Protein AF-I9NMA1-F1 (afdb_monomer)

Solvent-accessible surface area (backbone atoms only — not comparable to full-atom values): 9381 Å² total; per-residue (Å²): 135,60,66,66,60,52,48,53,49,52,51,52,51,49,49,56,48,63,65,32,64,67,49,50,49,51,50,48,52,52,59,67,34,56,84,43,98,68,17,63,64,54,52,52,44,54,49,42,55,50,49,29,55,52,29,42,52,34,18,46,14,22,49,48,27,50,77,69,74,44,78,49,48,69,69,48,13,63,70,31,43,74,52,29,43,74,70,56,71,53,46,66,65,64,50,48,52,56,50,51,50,51,53,53,52,50,52,53,53,51,51,52,20,48,56,50,23,53,54,32,43,76,72,75,41,83,68,51,48,44,62,52,48,52,53,50,54,47,51,54,38,54,46,50,27,27,51,23,33,35,64,35,70,37,70,69,28,49,62,51,41,54,50,51,54,52,51,52,52,53,52,55,52,58,64,73,76,110

Nearest PDB structures (foldseek):
  1g73-assembly2_B  TM=3.041E-01  e=1.426E+00  Homo sapiens
  4tx5-assembly1_B  TM=2.413E-01  e=1.161E+00  Homo sapiens

InterPro domains:
  IPR006480 Bacteriophage holin family [PF05105] (78-164)

Foldseek 3Di:
DDPVVVVVVVVVVVVVCVPPVVNVVLVCVLVVPVPDPRSVLSVLLVVLLVLLLVLLQLLLLLVVCVVVVHDLDSVSSVVCSVVSVVVVSDDPVVSVVVSVVLVVVLVVQLVVLVVVQVVCVVVVHHRDSNVVSSVVSSLVSLLSSLVSNVSSVNPVSVVVNVVSVVVVVVVVVVVVVD

Mean predicted aligned error: 10.88 Å

Organism: NCBI:txid1192197

Secondary structure (DSSP, 8-state):
--HHHHHHHHHHHHHHHHT-HHHHHHHHHHHHHHTSTTHHHHHHHHHHHHHHHHHHHHHHHHHHHHHTT----HHHHHHHHHHHHHTTSS-HHHHHHHHHHHHHHHHHHHHHHHHHHHHHHHTTPPP-HHHHHHHHHHHHHHHHHHHHHHHTT-HHHHHHHHHHHHHHHHHHHHHH--

Sequence (178 aa):
MDFENLLKAVIKAGQSLADAWLFKMVVALVISTVTSVHGSALIAFATLVFIDLLTRWIALCYTHLKDCGMENDLLSCILDIPKAFKAGYINSNAMKHRFVGKIIVYIVLTFMAVKTDELLQLSGETALILKVTWVYLAATEAISVLENLRDAGVEQANGLLDFLRSRLAVLVERFKQK

Radius of gyration: 19.55 Å; Cα contacts (8 Å, |Δi|>4): 126; chains: 1; bounding box: 42×42×54 Å

Structure (mmCIF, N/CA/C/O backbone):
data_AF-I9NMA1-F1
#
_entry.id   AF-I9NMA1-F1
#
loop_
_atom_site.group_PDB
_atom_site.id
_atom_site.type_symbol
_atom_site.label_atom_id
_atom_site.label_alt_id
_atom_site.label_comp_id
_atom_site.label_asym_id
_atom_site.label_entity_id
_atom_site.label_seq_id
_atom_site.pdbx_PDB_ins_code
_atom_site.Cartn_x
_atom_site.Cartn_y
_atom_site.Cartn_z
_atom_site.occupancy
_atom_site.B_iso_or_equiv
_atom_site.auth_seq_id
_atom_site.auth_comp_id
_atom_site.auth_asym_id
_atom_site.auth_atom_id
_atom_site.pdbx_PDB_model_num
ATOM 1 N N . MET A 1 1 ? 19.189 13.342 -24.229 1.00 48.41 1 MET A N 1
ATOM 2 C CA . MET A 1 1 ? 17.923 13.650 -23.527 1.00 48.41 1 MET A CA 1
ATOM 3 C C . MET A 1 1 ? 18.283 13.986 -22.096 1.00 48.41 1 MET A C 1
ATOM 5 O O . MET A 1 1 ? 18.600 13.082 -21.333 1.00 48.41 1 MET A O 1
ATOM 9 N N . ASP A 1 2 ? 18.355 15.278 -21.794 1.00 57.81 2 ASP A N 1
ATOM 10 C CA . ASP A 1 2 ? 19.134 15.777 -20.661 1.00 57.81 2 ASP A CA 1
ATOM 11 C C . ASP A 1 2 ? 18.543 15.390 -19.311 1.00 57.81 2 ASP A C 1
ATOM 13 O O . ASP A 1 2 ? 17.359 15.600 -19.036 1.00 57.81 2 ASP A O 1
ATOM 17 N N . PHE A 1 3 ? 19.406 14.837 -18.463 1.00 66.38 3 PHE A N 1
ATOM 18 C CA . PHE A 1 3 ? 19.111 14.458 -17.086 1.00 66.38 3 PHE A CA 1
ATOM 19 C C . PHE A 1 3 ? 18.519 15.629 -16.289 1.00 66.38 3 PHE A C 1
ATOM 21 O O . PHE A 1 3 ? 17.607 15.432 -15.495 1.00 66.38 3 PHE A O 1
ATOM 28 N N . GLU A 1 4 ? 18.936 16.861 -16.592 1.00 62.62 4 GLU A N 1
ATOM 29 C CA . GLU A 1 4 ? 18.362 18.079 -16.015 1.00 62.62 4 GLU A CA 1
ATOM 30 C C . GLU A 1 4 ? 16.881 18.282 -16.342 1.00 62.62 4 GLU A C 1
ATOM 32 O O . GLU A 1 4 ? 16.110 18.728 -15.493 1.00 62.62 4 GLU A O 1
ATOM 37 N N . ASN A 1 5 ? 16.460 17.943 -17.561 1.00 64.25 5 ASN A N 1
ATOM 38 C CA . ASN A 1 5 ? 15.064 18.060 -17.971 1.00 64.25 5 ASN A CA 1
ATOM 39 C C . ASN A 1 5 ? 14.211 16.953 -17.336 1.00 64.25 5 ASN A C 1
ATOM 41 O O . ASN A 1 5 ? 13.055 17.195 -16.991 1.00 64.25 5 ASN A O 1
ATOM 45 N N . LEU A 1 6 ? 14.790 15.766 -17.113 1.00 67.62 6 L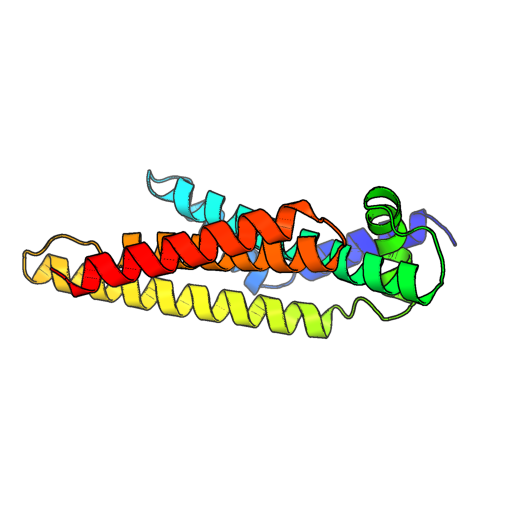EU A N 1
ATOM 46 C CA . LEU A 1 6 ? 14.167 14.704 -16.317 1.00 67.62 6 LEU A CA 1
ATOM 47 C C . LEU A 1 6 ? 14.036 15.107 -14.844 1.00 67.62 6 LEU A C 1
ATOM 49 O O . LEU A 1 6 ? 12.949 14.988 -14.291 1.00 67.62 6 LEU A O 1
ATOM 53 N N . LEU A 1 7 ? 15.089 15.648 -14.230 1.00 61.22 7 LEU A N 1
ATOM 54 C CA . LEU A 1 7 ? 15.069 16.131 -12.848 1.00 61.22 7 LEU A CA 1
ATOM 55 C C . LEU A 1 7 ? 14.056 17.257 -12.660 1.00 61.22 7 LEU A C 1
ATOM 57 O O . LEU A 1 7 ? 13.241 17.198 -11.747 1.00 61.22 7 LEU A O 1
ATOM 61 N N . LYS A 1 8 ? 14.034 18.246 -13.558 1.00 64.25 8 LYS A N 1
ATOM 62 C CA . LYS A 1 8 ? 13.041 19.330 -13.526 1.00 64.25 8 LYS A CA 1
ATOM 63 C C . LYS A 1 8 ? 11.619 18.803 -13.700 1.00 64.25 8 LYS A C 1
ATOM 65 O O . LYS A 1 8 ? 10.726 19.274 -13.005 1.00 64.25 8 LYS A O 1
ATOM 70 N N . ALA A 1 9 ? 11.394 17.818 -14.568 1.00 65.25 9 ALA A N 1
ATOM 71 C CA . ALA A 1 9 ? 10.081 17.195 -14.729 1.00 65.25 9 ALA A CA 1
ATOM 72 C C . ALA A 1 9 ? 9.661 16.392 -13.487 1.00 65.25 9 ALA A C 1
ATOM 74 O O . ALA A 1 9 ? 8.512 16.496 -13.070 1.00 65.25 9 ALA A O 1
ATOM 75 N N . VAL A 1 10 ? 10.584 15.657 -12.859 1.00 64.31 10 VAL A N 1
ATOM 76 C CA . VAL A 1 10 ? 10.352 14.919 -11.606 1.00 64.31 10 VAL A CA 1
ATOM 77 C C . VAL A 1 10 ? 10.069 15.878 -10.450 1.00 64.31 10 VAL A C 1
ATOM 79 O O . VAL A 1 10 ? 9.115 15.669 -9.708 1.00 64.31 10 VAL A O 1
ATOM 82 N N . ILE A 1 11 ? 10.827 16.969 -10.331 1.00 61.19 11 ILE A N 1
ATOM 83 C CA . ILE A 1 11 ? 10.623 18.008 -9.312 1.00 61.19 11 ILE A CA 1
ATOM 84 C C . ILE A 1 11 ? 9.282 18.710 -9.528 1.00 61.19 11 ILE A C 1
ATOM 86 O O . ILE A 1 11 ? 8.529 18.896 -8.579 1.00 61.19 11 ILE A O 1
ATOM 90 N N . LYS A 1 12 ? 8.935 19.047 -10.772 1.00 58.84 12 LYS A N 1
ATOM 91 C CA . LYS A 1 12 ? 7.673 19.715 -11.111 1.00 58.84 12 LYS A CA 1
ATOM 92 C C . LYS A 1 12 ? 6.463 18.788 -10.951 1.00 58.8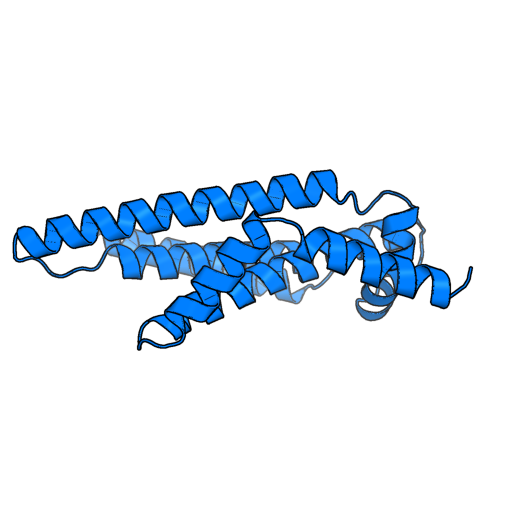4 12 LYS A C 1
ATOM 94 O O . LYS A 1 12 ? 5.413 19.231 -10.498 1.00 58.84 12 LYS A O 1
ATOM 99 N N . ALA A 1 13 ? 6.611 17.498 -11.255 1.00 59.38 13 ALA A N 1
ATOM 100 C CA . ALA A 1 13 ? 5.612 16.474 -10.954 1.00 59.38 13 ALA A CA 1
ATOM 101 C C . ALA A 1 13 ? 5.469 16.266 -9.438 1.00 59.38 13 ALA A C 1
ATOM 103 O O . ALA A 1 13 ? 4.350 16.179 -8.945 1.00 59.38 13 ALA A O 1
ATOM 104 N N . GLY A 1 14 ? 6.577 16.276 -8.692 1.00 54.28 14 GLY A N 1
ATOM 105 C CA . GLY A 1 14 ? 6.595 16.242 -7.230 1.00 54.28 14 GLY A CA 1
ATOM 106 C C . GLY A 1 14 ? 5.920 17.465 -6.604 1.00 54.28 14 GLY A C 1
ATOM 107 O O . GLY A 1 14 ? 5.137 17.320 -5.674 1.00 54.28 14 GLY A O 1
ATOM 108 N N . GLN A 1 15 ? 6.137 18.657 -7.163 1.00 51.66 15 GLN A N 1
ATOM 109 C CA . GLN A 1 15 ? 5.469 19.898 -6.758 1.00 51.66 15 GLN A CA 1
ATOM 110 C C . GLN A 1 15 ? 3.974 19.887 -7.105 1.00 51.66 15 GLN A C 1
ATOM 112 O O . GLN A 1 15 ? 3.154 20.267 -6.280 1.00 51.66 15 GLN A O 1
ATOM 117 N N . SER A 1 16 ? 3.590 19.368 -8.274 1.00 56.72 16 SER A N 1
ATOM 118 C CA . SER A 1 16 ? 2.181 19.168 -8.641 1.00 56.72 16 SER A CA 1
ATOM 119 C C . SER A 1 16 ? 1.483 18.121 -7.759 1.00 56.72 16 SER A C 1
ATOM 121 O O . SER A 1 16 ? 0.300 18.276 -7.452 1.00 56.72 16 SER A O 1
ATOM 123 N N . LEU A 1 17 ? 2.199 17.079 -7.319 1.00 52.91 17 LEU A N 1
ATOM 124 C CA . LEU A 1 17 ? 1.725 16.135 -6.303 1.00 52.91 17 LEU A CA 1
ATOM 125 C C . LEU A 1 17 ? 1.601 16.807 -4.930 1.00 52.91 17 LEU A C 1
ATOM 127 O O . LEU A 1 17 ? 0.623 16.563 -4.228 1.00 52.91 17 LEU A O 1
ATOM 131 N N . ALA A 1 18 ? 2.545 17.677 -4.566 1.00 51.66 18 ALA A N 1
ATOM 132 C CA . ALA A 1 18 ? 2.488 18.466 -3.340 1.00 51.66 18 ALA A CA 1
ATOM 133 C C . ALA A 1 18 ? 1.326 19.478 -3.354 1.00 51.66 18 ALA A C 1
ATOM 135 O O . ALA A 1 18 ? 0.760 19.771 -2.304 1.00 51.66 18 ALA A O 1
ATOM 136 N N . ASP A 1 19 ? 0.904 19.964 -4.523 1.00 55.06 19 ASP A N 1
ATOM 137 C CA . ASP A 1 19 ? -0.285 20.809 -4.680 1.00 55.06 19 ASP A CA 1
ATOM 138 C C . ASP A 1 19 ? -1.612 20.047 -4.679 1.00 55.06 19 ASP A C 1
ATOM 140 O O . ASP A 1 19 ? -2.674 20.661 -4.550 1.00 55.06 19 ASP A O 1
ATOM 144 N N . ALA A 1 20 ? -1.590 18.712 -4.714 1.00 62.31 20 ALA A N 1
ATOM 145 C CA . ALA A 1 20 ? -2.795 17.931 -4.493 1.00 62.31 20 ALA A CA 1
ATOM 146 C C . ALA A 1 20 ? -3.260 18.103 -3.037 1.00 62.31 20 ALA A C 1
ATOM 148 O O . ALA A 1 20 ? -2.653 17.590 -2.098 1.00 62.31 20 ALA A O 1
ATOM 149 N N . TRP A 1 21 ? -4.379 18.803 -2.845 1.00 56.12 21 TRP A N 1
ATOM 150 C CA . TRP A 1 21 ? -4.988 19.028 -1.528 1.00 56.12 21 TRP A CA 1
ATOM 151 C C . TRP A 1 21 ? -5.217 17.718 -0.749 1.00 56.12 21 TRP A C 1
ATOM 153 O O . TRP A 1 21 ? -4.993 17.667 0.453 1.00 56.12 21 TRP A O 1
ATOM 163 N N . LEU A 1 22 ? -5.552 16.630 -1.452 1.00 50.66 22 LEU A N 1
ATOM 164 C CA . LEU A 1 22 ? -5.667 15.273 -0.908 1.00 50.66 22 LEU A CA 1
ATOM 165 C C . LEU A 1 22 ? -4.344 14.731 -0.347 1.00 50.66 22 LEU A C 1
ATOM 167 O O . LEU A 1 22 ? -4.351 14.080 0.691 1.00 50.66 22 LEU A O 1
ATOM 171 N N . PHE A 1 23 ? -3.210 15.018 -0.992 1.00 59.19 23 PHE A N 1
ATOM 172 C CA . PHE A 1 23 ? -1.894 14.626 -0.485 1.00 59.19 23 PHE A CA 1
ATOM 173 C C . PHE A 1 23 ? -1.552 15.413 0.780 1.00 59.19 23 PHE A C 1
ATOM 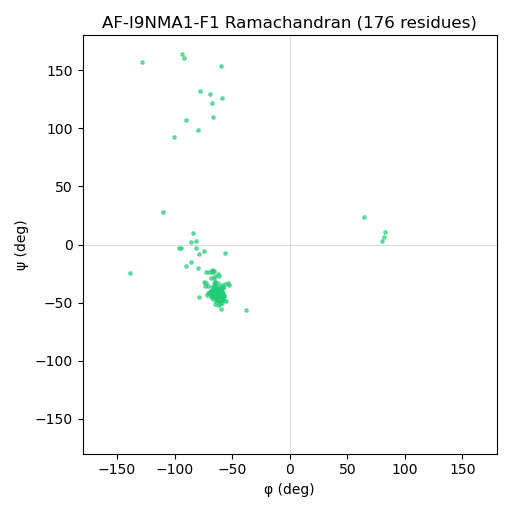175 O O . PHE A 1 23 ? -1.176 14.815 1.782 1.00 59.19 23 PHE A O 1
ATOM 182 N N . LYS A 1 24 ? -1.780 16.734 0.778 1.00 61.12 24 LYS A N 1
ATOM 183 C CA . LYS A 1 24 ? -1.616 17.584 1.969 1.00 61.12 24 LYS A CA 1
ATOM 184 C C . LYS A 1 24 ? -2.498 17.111 3.129 1.00 61.12 24 LYS A C 1
ATOM 186 O O . LYS A 1 24 ? -2.009 17.038 4.247 1.00 61.12 24 LYS A O 1
ATOM 191 N N . MET A 1 25 ? -3.748 16.725 2.869 1.00 65.62 25 MET A N 1
ATOM 192 C CA . MET A 1 25 ? -4.668 16.202 3.888 1.00 65.62 25 MET A CA 1
ATOM 193 C C . MET A 1 25 ? -4.234 14.838 4.431 1.00 65.62 25 MET A C 1
ATOM 195 O O . MET A 1 25 ? -4.248 14.641 5.641 1.00 65.62 25 MET A O 1
ATOM 199 N N . VAL A 1 26 ? -3.814 13.907 3.569 1.00 59.66 26 VAL A N 1
ATOM 200 C CA . VAL A 1 26 ? -3.320 12.588 3.999 1.00 59.66 26 VAL A CA 1
ATOM 201 C C . VAL A 1 26 ? -2.019 12.733 4.782 1.00 59.66 26 VAL A C 1
ATOM 203 O O . VAL A 1 26 ? -1.895 12.153 5.852 1.00 59.66 26 VAL A O 1
ATOM 206 N N . VAL A 1 27 ? -1.077 13.553 4.316 1.00 62.56 27 VAL A N 1
ATOM 207 C CA . VAL A 1 27 ? 0.180 13.826 5.026 1.00 62.56 27 VAL A CA 1
ATOM 208 C C . VAL A 1 27 ? -0.080 14.542 6.352 1.00 62.56 27 VAL A C 1
ATOM 210 O O . VAL A 1 27 ? 0.502 14.163 7.361 1.00 62.56 27 VAL A O 1
ATOM 213 N N . ALA A 1 28 ? -0.985 15.522 6.392 1.00 61.62 28 ALA A N 1
ATOM 214 C CA . ALA A 1 28 ? -1.365 16.199 7.630 1.00 61.62 28 ALA A CA 1
ATOM 215 C C . ALA A 1 28 ? -2.046 15.244 8.621 1.00 61.62 28 ALA A C 1
ATOM 217 O O . ALA A 1 28 ? -1.738 15.291 9.807 1.00 61.62 28 ALA A O 1
ATOM 218 N N . LEU A 1 29 ? -2.908 14.338 8.149 1.00 58.44 29 LEU A N 1
ATOM 219 C CA . LEU A 1 29 ? -3.518 13.290 8.971 1.00 58.44 29 LEU A CA 1
ATOM 220 C C . LEU A 1 29 ? -2.460 12.310 9.501 1.00 58.44 29 LEU A C 1
ATOM 222 O O . LEU A 1 29 ? -2.478 11.958 10.679 1.00 58.44 29 LEU A O 1
ATOM 226 N N . VAL A 1 30 ? -1.504 11.914 8.655 1.00 58.38 30 VAL A N 1
ATOM 227 C CA . VAL A 1 30 ? -0.380 11.060 9.052 1.00 58.38 30 VAL A CA 1
ATOM 228 C C . VAL A 1 30 ? 0.422 11.745 10.148 1.00 58.38 30 VAL A C 1
ATOM 230 O O . VAL A 1 30 ? 0.523 11.200 11.240 1.00 58.38 30 VAL A O 1
ATOM 233 N N . ILE A 1 31 ? 0.898 12.968 9.909 1.00 58.56 31 ILE A N 1
ATOM 234 C CA . ILE A 1 31 ? 1.706 13.747 10.857 1.00 58.56 31 ILE A CA 1
ATOM 235 C C . ILE A 1 31 ? 0.938 14.020 12.159 1.00 58.56 31 ILE A C 1
ATOM 237 O O . ILE A 1 31 ? 1.502 13.877 13.240 1.00 58.56 31 ILE A O 1
ATOM 241 N N . SER A 1 32 ? -0.355 14.343 12.080 1.00 54.03 32 SER A N 1
ATOM 242 C CA . SER A 1 32 ? -1.196 14.628 13.250 1.00 54.03 32 SER A CA 1
ATOM 243 C C . SER A 1 32 ? -1.424 13.412 14.150 1.00 54.03 32 SER A C 1
ATOM 245 O O . SER A 1 32 ? -1.747 13.591 15.321 1.00 54.03 32 SER A O 1
ATOM 247 N N . THR A 1 33 ? -1.292 12.187 13.637 1.00 52.16 33 THR A N 1
ATOM 248 C CA . THR A 1 33 ? -1.450 10.969 14.451 1.00 52.16 33 THR A CA 1
ATOM 249 C C . THR A 1 33 ? -0.138 10.502 15.087 1.00 52.16 33 THR A C 1
ATOM 251 O O . THR A 1 33 ? -0.190 9.802 16.098 1.00 52.16 33 THR A O 1
ATOM 254 N N . VAL A 1 34 ? 1.026 10.946 14.580 1.00 51.66 34 VAL A N 1
ATOM 255 C CA . VAL A 1 34 ? 2.376 10.613 15.099 1.00 51.66 34 VAL A CA 1
ATOM 256 C C . VAL A 1 34 ? 2.600 11.096 16.536 1.00 51.66 34 VAL A C 1
ATOM 258 O O . VAL A 1 34 ? 3.374 10.493 17.273 1.00 51.66 34 VAL A O 1
ATOM 261 N N . THR A 1 35 ? 1.897 12.136 16.978 1.00 48.41 35 THR A N 1
ATOM 262 C CA . THR A 1 35 ? 2.001 12.676 18.345 1.00 48.41 35 THR A CA 1
ATOM 263 C C . THR A 1 35 ? 1.189 11.912 19.396 1.00 48.41 35 THR A C 1
ATOM 265 O O . THR A 1 35 ? 1.216 12.282 20.566 1.00 48.41 35 THR A O 1
ATOM 268 N N . SER A 1 36 ? 0.512 10.816 19.035 1.00 48.62 36 SER A N 1
ATOM 269 C CA . SER A 1 36 ? -0.161 9.930 19.993 1.00 48.62 36 SER A CA 1
ATOM 270 C C . SER A 1 36 ? 0.248 8.472 19.772 1.00 48.62 36 SER A C 1
ATOM 272 O O . SER A 1 36 ? 0.650 8.085 18.679 1.00 48.62 36 SER A O 1
ATOM 274 N N . VAL A 1 37 ? 0.120 7.636 20.802 1.00 52.28 37 VAL A N 1
ATOM 275 C CA . VAL A 1 37 ? 0.527 6.212 20.839 1.00 52.28 37 VAL A CA 1
ATOM 276 C C . VAL A 1 37 ? -0.115 5.345 19.721 1.00 52.28 37 VAL A C 1
ATOM 278 O O . VAL A 1 37 ? 0.295 4.209 19.500 1.00 52.28 37 VAL A O 1
ATOM 281 N N . HIS A 1 38 ? -1.061 5.891 18.944 1.00 55.12 38 HIS A N 1
ATOM 282 C CA . HIS A 1 38 ? -1.697 5.267 17.774 1.00 55.12 38 HIS A CA 1
ATOM 283 C C . HIS A 1 38 ? -1.083 5.642 16.406 1.00 55.12 38 HIS A C 1
ATOM 285 O O . HIS A 1 38 ? -1.495 5.085 15.388 1.00 55.12 38 HIS A O 1
ATOM 291 N N . GLY A 1 39 ? -0.087 6.533 16.346 1.00 58.16 39 GLY A N 1
ATOM 292 C CA . GLY A 1 39 ? 0.554 6.954 15.091 1.00 58.16 39 GLY A CA 1
ATOM 293 C C . GLY A 1 39 ? 1.364 5.861 14.385 1.00 58.16 39 GLY A C 1
ATOM 294 O O . GLY A 1 39 ? 1.536 5.904 13.168 1.00 58.16 39 GLY A O 1
ATOM 295 N N . SER A 1 40 ? 1.825 4.842 15.116 1.00 63.03 40 SER A N 1
ATOM 296 C CA . SER A 1 40 ? 2.677 3.774 14.573 1.00 63.03 40 SER A CA 1
ATOM 297 C C . SER A 1 40 ? 1.965 2.894 13.541 1.00 63.03 40 SER A C 1
ATOM 299 O O . SER A 1 40 ? 2.551 2.578 12.507 1.00 63.03 40 SER A O 1
ATOM 301 N N . ALA A 1 41 ? 0.696 2.541 1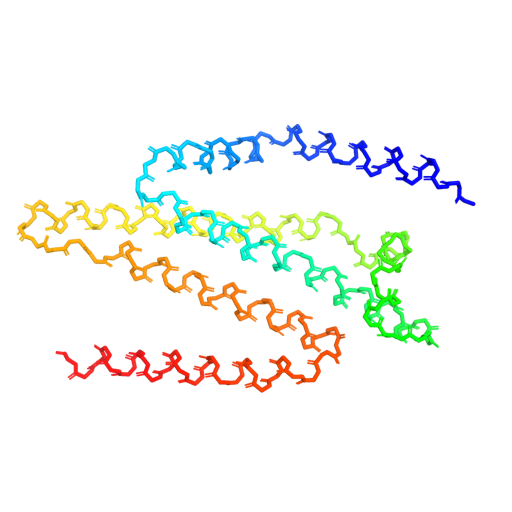3.773 1.00 68.50 41 ALA A N 1
ATOM 302 C CA . ALA A 1 41 ? -0.092 1.723 12.847 1.00 68.50 41 ALA A CA 1
ATOM 303 C C . ALA A 1 41 ? -0.378 2.464 11.535 1.00 68.50 41 ALA A C 1
ATOM 305 O O . ALA A 1 41 ? -0.274 1.888 10.452 1.00 68.50 41 ALA A O 1
ATOM 306 N N . LEU A 1 42 ? -0.670 3.762 11.630 1.00 70.12 42 LEU A N 1
ATOM 307 C CA . LEU A 1 42 ? -0.951 4.596 10.472 1.00 70.12 42 LEU A CA 1
ATOM 308 C C . LEU A 1 42 ? 0.314 4.852 9.644 1.00 70.12 42 LEU A C 1
ATOM 310 O O . LEU A 1 42 ? 0.263 4.730 8.422 1.00 70.12 42 LEU A O 1
ATOM 314 N N . ILE A 1 43 ? 1.462 5.111 10.283 1.00 70.69 43 ILE A N 1
ATOM 315 C CA . ILE A 1 43 ? 2.757 5.211 9.590 1.00 70.69 43 ILE A CA 1
ATOM 316 C C . ILE A 1 43 ? 3.110 3.890 8.896 1.00 70.69 43 ILE A C 1
ATOM 318 O O . ILE A 1 43 ? 3.491 3.894 7.724 1.00 70.69 43 ILE A O 1
ATOM 322 N N . ALA A 1 44 ? 2.977 2.758 9.593 1.00 75.94 44 ALA A N 1
ATOM 323 C CA . ALA A 1 44 ? 3.268 1.443 9.026 1.00 75.94 44 ALA A CA 1
ATOM 324 C C . ALA A 1 44 ? 2.386 1.149 7.805 1.00 75.94 44 ALA A C 1
ATOM 326 O O . ALA A 1 44 ? 2.876 0.704 6.768 1.00 75.94 44 ALA A O 1
ATOM 327 N N . PHE A 1 45 ? 1.097 1.468 7.890 1.00 78.25 45 PHE A N 1
ATOM 328 C CA . PHE A 1 45 ? 0.176 1.301 6.777 1.00 78.25 45 PHE A CA 1
ATOM 329 C C . PHE A 1 45 ? 0.469 2.252 5.611 1.00 78.25 45 PHE A C 1
ATOM 331 O O . PHE A 1 45 ? 0.506 1.818 4.464 1.00 78.25 45 PHE A O 1
ATOM 338 N N . ALA A 1 46 ? 0.751 3.528 5.887 1.00 77.12 46 ALA A N 1
ATOM 339 C CA . ALA A 1 46 ? 1.162 4.488 4.864 1.00 77.12 46 ALA A CA 1
ATOM 340 C C . ALA A 1 46 ? 2.441 4.032 4.143 1.00 77.12 46 ALA A C 1
ATOM 342 O O . ALA A 1 46 ? 2.565 4.186 2.929 1.00 77.12 46 ALA A O 1
ATOM 343 N N . THR A 1 47 ? 3.363 3.414 4.883 1.00 77.25 47 THR A N 1
ATOM 344 C CA . THR A 1 47 ? 4.591 2.829 4.338 1.00 77.25 47 THR A CA 1
ATOM 345 C C . THR A 1 47 ? 4.275 1.652 3.417 1.00 77.25 47 THR A C 1
ATOM 347 O O . THR A 1 47 ? 4.797 1.604 2.307 1.00 77.25 47 THR A O 1
ATOM 350 N N . LEU A 1 48 ? 3.378 0.742 3.815 1.00 83.00 48 LEU A N 1
ATOM 351 C CA . LEU A 1 48 ? 2.929 -0.366 2.960 1.00 83.00 48 LEU A CA 1
ATOM 352 C C . LEU A 1 48 ? 2.289 0.125 1.660 1.00 83.00 48 LEU A C 1
ATOM 354 O O . LEU A 1 48 ? 2.660 -0.340 0.588 1.00 83.00 48 LEU A O 1
ATOM 358 N N . VAL A 1 49 ? 1.401 1.114 1.748 1.00 82.19 49 VAL A N 1
ATOM 359 C CA . VAL A 1 49 ? 0.748 1.730 0.583 1.00 82.19 49 VAL A CA 1
ATOM 360 C C . VAL A 1 49 ? 1.769 2.385 -0.359 1.00 82.19 49 VAL A C 1
ATOM 362 O O . VAL A 1 49 ? 1.628 2.342 -1.582 1.00 82.19 49 VAL A O 1
ATOM 365 N N . PHE A 1 50 ? 2.829 2.982 0.189 1.00 78.69 50 PHE A N 1
ATOM 366 C CA . PHE A 1 50 ? 3.917 3.534 -0.615 1.00 78.69 50 PHE A CA 1
ATOM 367 C C . PHE A 1 50 ? 4.752 2.438 -1.294 1.00 78.69 50 PHE A C 1
ATOM 369 O O . PHE A 1 50 ? 5.086 2.558 -2.473 1.00 78.69 50 PHE A O 1
ATOM 376 N N . ILE A 1 51 ? 5.047 1.343 -0.588 1.00 84.31 51 ILE A N 1
ATOM 377 C CA . ILE A 1 51 ? 5.731 0.173 -1.159 1.00 84.31 51 ILE A CA 1
ATOM 378 C C . ILE A 1 51 ? 4.880 -0.458 -2.274 1.00 84.31 51 ILE A C 1
ATOM 380 O O . ILE A 1 51 ? 5.426 -0.840 -3.309 1.00 84.31 51 ILE A O 1
ATOM 384 N N . ASP A 1 52 ? 3.555 -0.520 -2.127 1.00 87.44 52 ASP A N 1
ATOM 385 C CA . ASP A 1 52 ? 2.650 -0.992 -3.184 1.00 87.44 52 ASP A CA 1
ATOM 386 C C . ASP A 1 52 ? 2.786 -0.153 -4.459 1.00 87.44 52 ASP A C 1
ATOM 388 O O . ASP A 1 52 ? 2.966 -0.695 -5.549 1.00 87.44 52 ASP A O 1
ATOM 392 N N . LEU A 1 53 ? 2.798 1.176 -4.333 1.00 84.12 53 LEU A N 1
ATOM 393 C CA . LEU A 1 53 ? 3.017 2.064 -5.475 1.00 84.12 53 LEU A CA 1
ATOM 394 C C . LEU A 1 53 ? 4.368 1.821 -6.159 1.00 84.12 53 LEU A C 1
ATOM 396 O O . LEU A 1 53 ? 4.426 1.745 -7.388 1.00 84.12 53 LEU A O 1
ATOM 400 N N . LEU A 1 54 ? 5.444 1.686 -5.380 1.00 83.19 54 LEU A N 1
ATOM 401 C CA . LEU A 1 54 ? 6.783 1.438 -5.917 1.00 83.19 54 LEU A CA 1
ATOM 402 C C . LEU A 1 54 ? 6.866 0.092 -6.638 1.00 83.19 54 LEU A C 1
ATOM 404 O O . LEU A 1 54 ? 7.333 0.024 -7.774 1.00 83.19 54 LEU A O 1
ATOM 408 N N . THR A 1 55 ? 6.375 -0.975 -6.010 1.00 87.81 55 THR A N 1
ATOM 409 C CA . THR A 1 55 ? 6.373 -2.315 -6.614 1.00 87.81 55 THR A CA 1
ATOM 410 C C . THR A 1 55 ? 5.525 -2.362 -7.876 1.00 87.81 55 THR A C 1
ATOM 412 O O . THR A 1 55 ? 5.904 -3.021 -8.844 1.00 87.81 55 THR A O 1
ATOM 415 N N . ARG A 1 56 ? 4.441 -1.582 -7.940 1.00 88.56 56 ARG A N 1
ATOM 416 C CA . ARG A 1 56 ? 3.651 -1.452 -9.162 1.00 88.56 56 ARG A CA 1
ATOM 417 C C . ARG A 1 56 ? 4.431 -0.808 -10.307 1.00 88.56 56 ARG A C 1
ATOM 419 O O . ARG A 1 56 ? 4.269 -1.232 -11.450 1.00 88.56 56 ARG A O 1
ATOM 426 N N . TRP A 1 57 ? 5.256 0.204 -10.038 1.00 83.94 57 TRP A N 1
ATOM 427 C CA . TRP A 1 57 ? 6.113 0.802 -11.069 1.00 83.94 57 TRP A CA 1
ATOM 428 C C . TRP A 1 57 ? 7.129 -0.198 -11.596 1.00 83.94 57 TRP A C 1
ATOM 430 O O . TRP A 1 57 ? 7.293 -0.301 -12.809 1.00 83.94 57 TRP A O 1
ATOM 440 N N . ILE A 1 58 ? 7.747 -0.972 -10.704 1.00 85.62 58 ILE A N 1
ATOM 441 C CA . ILE A 1 58 ? 8.702 -2.016 -11.087 1.00 85.62 58 ILE A CA 1
ATOM 442 C C . ILE A 1 58 ? 8.020 -3.049 -11.998 1.00 85.62 58 ILE A C 1
ATOM 444 O O . ILE A 1 58 ? 8.561 -3.357 -13.055 1.00 85.62 58 ILE A O 1
ATOM 448 N N . ALA A 1 59 ? 6.804 -3.500 -11.671 1.00 87.62 59 ALA A N 1
ATOM 449 C CA . ALA A 1 59 ? 6.044 -4.441 -12.503 1.00 87.62 59 ALA A CA 1
ATOM 450 C C . ALA A 1 59 ? 5.742 -3.902 -13.916 1.00 87.62 59 ALA A C 1
ATOM 452 O O . ALA A 1 59 ? 5.851 -4.620 -14.913 1.00 87.62 59 ALA A O 1
ATOM 453 N N . LEU A 1 60 ? 5.391 -2.615 -14.026 1.00 87.50 60 LEU A N 1
ATOM 454 C CA . LEU A 1 60 ? 5.165 -1.967 -15.324 1.00 87.50 60 LEU A CA 1
ATOM 455 C C . LEU A 1 60 ? 6.459 -1.859 -16.144 1.00 87.50 60 LEU A C 1
ATOM 457 O O . LEU A 1 60 ? 6.426 -2.080 -17.353 1.00 87.50 60 LEU A O 1
ATOM 461 N N . CYS A 1 61 ? 7.591 -1.559 -15.501 1.00 84.94 61 CYS A N 1
ATOM 462 C CA . CYS A 1 61 ? 8.894 -1.498 -16.170 1.00 84.94 61 CYS A CA 1
ATOM 463 C C . CYS A 1 61 ? 9.363 -2.881 -16.619 1.00 84.94 61 CYS A C 1
ATOM 465 O O . CYS A 1 61 ? 9.859 -3.023 -17.729 1.00 84.94 61 CYS A O 1
ATOM 467 N N . TYR A 1 62 ? 9.141 -3.912 -15.802 1.00 88.31 62 TYR A N 1
ATOM 468 C CA . TYR A 1 62 ? 9.420 -5.296 -16.176 1.00 88.31 62 TYR A CA 1
ATOM 469 C C . TYR A 1 62 ? 8.660 -5.698 -17.443 1.00 88.31 62 TYR A C 1
ATOM 471 O O . TYR A 1 62 ? 9.236 -6.277 -18.363 1.00 88.31 62 TYR A O 1
ATOM 479 N N . THR A 1 63 ? 7.378 -5.328 -17.520 1.00 88.06 63 THR A N 1
ATOM 480 C CA . THR A 1 63 ? 6.546 -5.561 -18.710 1.00 88.06 63 THR A CA 1
ATOM 481 C C . THR A 1 63 ? 7.102 -4.813 -19.924 1.00 88.06 63 THR A C 1
ATOM 483 O O . THR 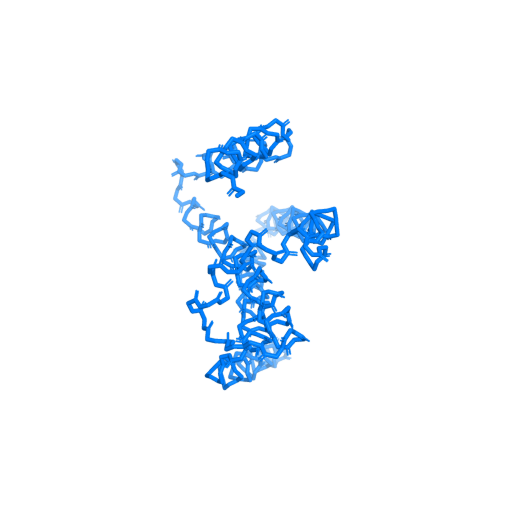A 1 63 ? 7.307 -5.420 -20.968 1.00 88.06 63 THR A O 1
ATOM 486 N N . HIS A 1 64 ? 7.441 -3.530 -19.773 1.00 88.31 64 HIS A N 1
ATOM 487 C CA . HIS A 1 64 ? 8.032 -2.731 -20.850 1.00 88.31 64 HIS A CA 1
ATOM 488 C C . HIS A 1 64 ? 9.366 -3.310 -21.358 1.00 88.31 64 HIS A C 1
ATOM 490 O O . HIS A 1 64 ? 9.544 -3.474 -22.562 1.00 88.31 64 HIS A O 1
ATOM 496 N N . LEU A 1 65 ? 10.286 -3.675 -20.459 1.00 87.06 65 LEU A N 1
ATOM 497 C CA . LEU A 1 65 ? 11.573 -4.281 -20.821 1.00 87.06 65 LEU A CA 1
ATOM 498 C C . LEU A 1 65 ? 11.391 -5.615 -21.545 1.00 87.06 65 LEU A C 1
ATOM 500 O O . LEU A 1 65 ? 12.054 -5.856 -22.555 1.00 87.06 65 LEU A O 1
ATOM 504 N N . LYS A 1 66 ? 10.459 -6.444 -21.065 1.00 88.88 66 LYS A N 1
ATOM 505 C CA . LYS A 1 66 ? 10.103 -7.719 -21.689 1.00 88.88 66 LYS A CA 1
ATOM 506 C C . LYS A 1 66 ? 9.541 -7.524 -23.098 1.00 88.88 66 LYS A C 1
ATOM 508 O O . LYS A 1 66 ? 9.970 -8.222 -24.013 1.00 88.88 66 LYS A O 1
ATOM 513 N N . ASP A 1 67 ? 8.648 -6.556 -23.286 1.00 90.00 67 ASP A N 1
ATOM 514 C CA . ASP A 1 67 ? 8.049 -6.243 -24.588 1.00 90.00 67 ASP A CA 1
ATOM 515 C C . ASP A 1 67 ? 9.077 -5.649 -25.569 1.00 90.00 67 ASP A C 1
ATOM 517 O O . ASP A 1 67 ? 8.990 -5.861 -26.778 1.00 90.00 67 ASP A O 1
ATOM 521 N N . CYS A 1 68 ? 10.101 -4.961 -25.058 1.00 86.06 68 CYS A N 1
ATOM 522 C CA . CYS A 1 68 ? 11.243 -4.488 -25.841 1.00 86.06 68 CYS A CA 1
ATOM 523 C C . CYS A 1 68 ? 12.328 -5.555 -26.086 1.00 86.06 68 CYS A C 1
ATOM 525 O O . CYS A 1 68 ? 13.312 -5.255 -26.764 1.00 86.06 68 CYS A O 1
ATOM 527 N N . GLY A 1 69 ? 12.191 -6.770 -25.541 1.00 84.62 69 GLY A N 1
ATOM 528 C CA . GLY A 1 69 ? 13.199 -7.830 -25.648 1.00 84.62 69 GLY A CA 1
ATOM 529 C C . GLY A 1 69 ? 14.528 -7.502 -24.956 1.00 84.62 69 GLY 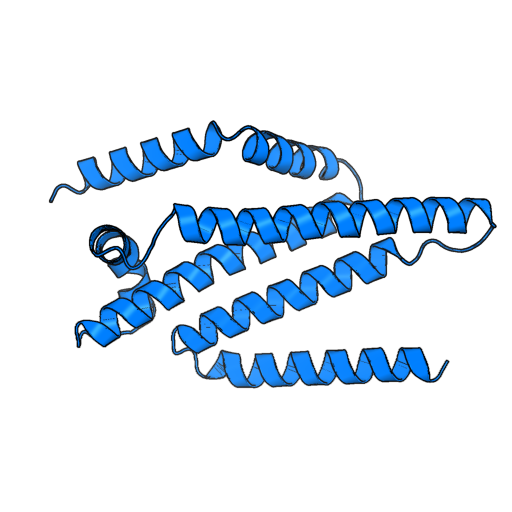A C 1
ATOM 530 O O . GLY A 1 69 ? 15.566 -8.036 -25.342 1.00 84.62 69 GLY A O 1
ATOM 531 N N . MET A 1 70 ? 14.513 -6.597 -23.973 1.00 84.19 70 MET A N 1
ATOM 532 C CA . MET A 1 70 ? 15.689 -6.210 -23.192 1.00 84.19 70 MET A CA 1
ATOM 533 C C . MET A 1 70 ? 15.796 -7.033 -21.903 1.00 84.19 70 MET A C 1
ATOM 535 O O . MET A 1 70 ? 14.833 -7.657 -21.457 1.00 84.19 70 MET A O 1
ATOM 539 N N . GLU A 1 71 ? 16.980 -7.016 -21.291 1.00 83.31 71 GLU A N 1
ATOM 540 C CA . GLU A 1 71 ? 17.220 -7.639 -19.989 1.00 83.31 71 GLU A CA 1
ATOM 541 C C . GLU A 1 71 ? 16.299 -7.025 -18.924 1.00 83.31 71 GLU A C 1
ATOM 543 O O . GLU A 1 71 ? 16.240 -5.804 -18.754 1.00 83.31 71 GLU A O 1
ATOM 548 N N . ASN A 1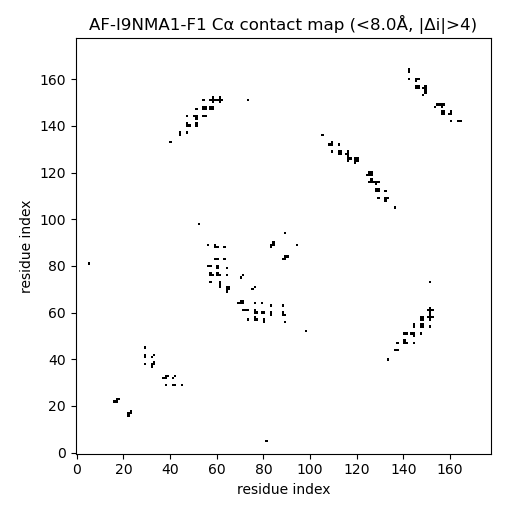 72 ? 15.554 -7.879 -18.228 1.00 82.69 72 ASN A N 1
ATOM 549 C CA . ASN A 1 72 ? 14.433 -7.510 -17.367 1.00 82.69 72 ASN A CA 1
ATOM 550 C C . ASN A 1 72 ? 14.728 -7.717 -15.873 1.00 82.69 72 ASN A C 1
ATOM 552 O O . ASN A 1 72 ? 13.815 -7.896 -15.071 1.00 82.69 72 ASN A O 1
ATOM 556 N N . ASP A 1 73 ? 15.998 -7.628 -15.486 1.00 85.75 73 ASP A N 1
ATOM 557 C CA . ASP A 1 73 ? 16.415 -7.634 -14.086 1.00 85.75 73 ASP A CA 1
ATOM 558 C C . ASP A 1 73 ? 15.802 -6.464 -13.297 1.00 85.75 73 ASP A C 1
ATOM 560 O O . ASP A 1 73 ? 15.515 -5.392 -13.838 1.00 85.75 73 ASP A O 1
ATOM 564 N N . LEU A 1 74 ? 15.636 -6.628 -11.980 1.00 81.94 74 LEU A N 1
ATOM 565 C CA . LEU A 1 74 ? 15.026 -5.604 -11.116 1.00 81.94 74 LEU A CA 1
ATOM 566 C C . LEU A 1 74 ? 15.764 -4.258 -11.170 1.00 81.94 74 LEU A C 1
ATOM 568 O O . LEU A 1 74 ? 15.130 -3.203 -11.154 1.00 81.94 74 LEU A O 1
ATOM 572 N N . LEU A 1 75 ? 17.098 -4.280 -11.256 1.00 79.94 75 LEU A N 1
ATOM 573 C CA . LEU A 1 75 ? 17.899 -3.062 -11.403 1.00 79.94 75 LEU A CA 1
ATOM 574 C C . LEU A 1 75 ? 17.610 -2.369 -12.738 1.00 79.94 75 LEU A C 1
ATOM 576 O O . LEU A 1 75 ? 17.418 -1.152 -12.770 1.00 79.94 75 LEU A O 1
ATOM 580 N N . SER A 1 76 ? 17.501 -3.145 -13.816 1.00 79.56 76 SER A N 1
ATOM 581 C CA . SER A 1 76 ? 17.114 -2.648 -15.135 1.00 79.56 76 SER A CA 1
ATOM 582 C C . SER A 1 76 ? 15.706 -2.057 -15.106 1.00 79.56 76 SER A C 1
ATOM 584 O O . SER A 1 76 ? 15.505 -0.966 -15.632 1.00 79.56 76 SER A O 1
ATOM 586 N N . CYS A 1 77 ? 14.759 -2.687 -14.402 1.00 81.94 77 CYS A N 1
ATOM 587 C CA . CYS A 1 77 ? 13.401 -2.168 -14.218 1.00 81.94 77 CYS A CA 1
ATOM 588 C C . CYS A 1 77 ? 13.396 -0.801 -13.520 1.00 81.94 77 CYS A C 1
ATOM 590 O O . CYS A 1 77 ? 12.698 0.112 -13.954 1.00 81.94 77 CYS A O 1
ATOM 592 N N . ILE A 1 78 ? 14.195 -0.627 -12.462 1.00 80.50 78 ILE A N 1
ATOM 593 C CA . ILE A 1 78 ? 14.291 0.648 -11.731 1.00 80.50 78 ILE A CA 1
ATOM 594 C C . ILE A 1 78 ? 14.878 1.748 -12.626 1.00 80.50 78 ILE A C 1
ATOM 596 O O . ILE A 1 78 ? 14.389 2.880 -12.629 1.00 80.50 78 ILE A O 1
ATOM 600 N N . LEU A 1 79 ? 15.904 1.422 -13.414 1.00 79.94 79 LEU A N 1
ATOM 601 C CA . LEU A 1 79 ? 16.520 2.355 -14.362 1.00 79.94 79 LEU A CA 1
ATOM 602 C C . LEU A 1 79 ? 15.612 2.677 -15.559 1.00 79.94 79 LEU A C 1
ATOM 604 O O . LEU A 1 79 ? 15.762 3.730 -16.186 1.00 79.94 79 LEU A O 1
ATOM 608 N N . ASP A 1 80 ? 14.670 1.790 -15.872 1.00 83.00 80 ASP A N 1
ATOM 609 C CA . ASP A 1 80 ? 13.758 1.907 -17.003 1.00 83.00 80 ASP A CA 1
ATOM 610 C C . ASP A 1 80 ? 12.501 2.740 -16.705 1.00 83.00 80 ASP A C 1
ATOM 612 O O . ASP A 1 80 ? 11.895 3.261 -17.639 1.00 83.00 80 ASP A O 1
ATOM 616 N N . ILE A 1 81 ? 12.178 3.011 -15.433 1.00 81.56 81 ILE A N 1
ATOM 617 C CA . ILE A 1 81 ? 11.063 3.886 -15.010 1.00 81.56 81 ILE A CA 1
ATOM 618 C C . ILE A 1 81 ? 10.887 5.127 -15.911 1.00 81.56 81 ILE A C 1
ATOM 620 O O . ILE A 1 81 ? 9.808 5.299 -16.488 1.00 81.56 81 ILE A O 1
ATOM 624 N N . PRO A 1 82 ? 11.899 5.999 -16.118 1.00 76.75 82 PRO A N 1
ATOM 625 C CA . PRO A 1 82 ? 11.732 7.190 -16.954 1.00 76.75 82 PRO A CA 1
ATOM 626 C C . PRO A 1 82 ? 11.458 6.884 -18.435 1.00 76.75 82 PRO A C 1
ATOM 628 O O . PRO A 1 82 ? 10.855 7.715 -19.119 1.00 76.75 82 PRO A O 1
ATOM 631 N N . LYS A 1 83 ? 11.910 5.735 -18.952 1.00 79.25 83 LYS A N 1
ATOM 632 C CA . LYS A 1 83 ? 11.658 5.291 -20.330 1.00 79.25 83 LYS A CA 1
ATOM 633 C C . LYS A 1 83 ? 10.251 4.710 -20.457 1.00 79.25 83 LYS A C 1
ATOM 635 O O . LYS A 1 83 ? 9.521 5.144 -21.343 1.00 79.25 83 LYS A O 1
ATOM 640 N N . ALA A 1 84 ? 9.828 3.864 -19.519 1.00 80.00 84 ALA A N 1
ATOM 641 C CA . ALA A 1 84 ? 8.473 3.319 -19.446 1.00 80.00 84 ALA A CA 1
ATOM 642 C C . ALA A 1 84 ? 7.397 4.418 -19.315 1.00 80.00 84 ALA A C 1
ATOM 644 O O . ALA A 1 84 ? 6.321 4.318 -19.909 1.00 80.00 84 ALA A O 1
ATOM 645 N N . PHE A 1 85 ? 7.696 5.518 -18.609 1.00 78.06 85 PHE A N 1
ATOM 646 C CA . PHE A 1 85 ? 6.839 6.713 -18.592 1.00 78.06 85 PHE A CA 1
ATOM 647 C C . PHE A 1 85 ? 6.688 7.351 -19.980 1.00 78.06 85 PHE A C 1
ATOM 649 O O . PHE A 1 85 ? 5.585 7.727 -20.369 1.00 78.06 85 PHE A O 1
ATOM 656 N N . LYS A 1 86 ? 7.781 7.473 -20.742 1.00 78.62 86 LYS A N 1
ATOM 657 C CA . LYS A 1 86 ? 7.768 8.077 -22.088 1.00 78.62 86 LYS A CA 1
ATOM 658 C C . LYS A 1 86 ? 7.115 7.175 -23.127 1.00 78.62 86 LYS A C 1
ATOM 660 O O . LYS A 1 86 ? 6.462 7.682 -24.031 1.00 78.62 86 LYS A O 1
ATOM 665 N N . ALA A 1 87 ? 7.256 5.865 -22.963 1.00 80.12 87 ALA A N 1
ATOM 666 C CA . ALA A 1 87 ? 6.613 4.852 -23.790 1.00 80.12 87 ALA A CA 1
ATOM 667 C C . ALA A 1 87 ? 5.109 4.687 -23.492 1.00 80.12 87 ALA A C 1
ATOM 669 O O . ALA A 1 87 ? 4.427 3.942 -24.185 1.00 80.12 87 ALA A O 1
ATOM 670 N N . GLY A 1 88 ? 4.577 5.368 -22.468 1.00 79.75 88 GLY A N 1
ATOM 671 C CA . GLY A 1 88 ? 3.153 5.331 -22.123 1.00 79.75 88 GLY A CA 1
ATOM 672 C C . GLY A 1 88 ? 2.711 4.104 -21.318 1.00 79.75 88 GLY A C 1
ATOM 673 O O . GLY A 1 88 ? 1.533 4.013 -20.976 1.00 79.75 88 GLY A O 1
ATOM 674 N N . TYR A 1 89 ? 3.634 3.207 -20.949 1.00 78.38 89 TYR A N 1
ATOM 675 C CA . TYR A 1 89 ? 3.353 2.060 -20.070 1.00 78.38 89 TYR A CA 1
ATOM 676 C C . TYR A 1 89 ? 2.950 2.519 -18.666 1.00 78.38 89 TYR A C 1
ATOM 678 O O . TYR A 1 89 ? 2.073 1.930 -18.031 1.00 78.38 89 TYR A O 1
ATOM 686 N N . ILE A 1 90 ? 3.549 3.614 -18.188 1.00 79.50 90 ILE A N 1
ATOM 687 C CA . ILE A 1 90 ? 3.196 4.221 -16.905 1.00 79.50 90 ILE A CA 1
ATOM 688 C C . ILE A 1 90 ? 2.291 5.432 -17.141 1.00 79.50 90 ILE A C 1
ATOM 690 O O . ILE A 1 90 ? 2.744 6.560 -17.330 1.00 79.50 90 ILE A O 1
ATOM 694 N N . ASN A 1 91 ? 0.978 5.198 -17.103 1.00 78.12 91 ASN A N 1
ATOM 695 C CA . ASN A 1 91 ? -0.021 6.261 -17.175 1.00 78.12 91 ASN A CA 1
ATOM 696 C C . ASN A 1 91 ? -0.371 6.775 -15.769 1.00 78.12 91 ASN A C 1
ATOM 698 O O . ASN A 1 91 ? -1.096 6.128 -15.005 1.00 78.12 91 ASN A O 1
ATOM 702 N N . SER A 1 92 ? 0.102 7.981 -15.448 1.00 71.31 92 SER A N 1
ATOM 703 C CA . SER A 1 92 ? -0.139 8.642 -14.161 1.00 71.31 92 SER A CA 1
ATOM 704 C C . SER A 1 92 ? -1.620 8.790 -13.816 1.00 71.31 92 SER A C 1
ATOM 706 O O . SER A 1 92 ? -1.972 8.689 -12.644 1.00 71.31 92 SER A O 1
ATOM 708 N N . ASN A 1 93 ? -2.505 8.996 -14.798 1.00 71.00 93 ASN A N 1
ATOM 709 C CA . ASN A 1 93 ? -3.936 9.159 -14.536 1.00 71.00 93 ASN A CA 1
ATOM 710 C C . ASN A 1 93 ? -4.590 7.830 -14.133 1.00 71.00 93 ASN A C 1
ATOM 712 O O . ASN A 1 93 ? -5.332 7.776 -13.154 1.00 71.00 93 ASN A O 1
ATOM 716 N N . ALA A 1 94 ? -4.249 6.743 -14.831 1.00 73.31 94 ALA A N 1
ATOM 717 C CA . ALA A 1 94 ? -4.734 5.404 -14.499 1.00 73.31 94 ALA A CA 1
ATOM 718 C C . ALA A 1 94 ? -4.231 4.946 -13.117 1.00 73.31 94 ALA A C 1
ATOM 720 O O . ALA A 1 94 ? -5.002 4.421 -12.310 1.00 73.31 94 ALA A O 1
ATOM 721 N N . MET A 1 95 ? -2.956 5.201 -12.804 1.00 76.25 95 MET A N 1
ATOM 722 C CA . MET A 1 95 ? -2.402 4.900 -11.482 1.00 76.25 95 MET A CA 1
ATOM 723 C C . MET A 1 95 ? -3.014 5.761 -10.385 1.00 76.25 95 MET A C 1
ATOM 725 O O . MET A 1 95 ? -3.386 5.226 -9.346 1.00 76.25 95 MET A O 1
ATOM 729 N N . LYS A 1 96 ? -3.164 7.072 -10.615 1.00 73.88 96 LYS A N 1
ATOM 730 C CA . LYS A 1 96 ? -3.807 7.978 -9.660 1.00 73.88 96 LYS A CA 1
ATOM 731 C C . LYS A 1 96 ? -5.235 7.533 -9.377 1.00 73.88 96 LYS A C 1
ATOM 733 O O . LYS A 1 96 ? -5.613 7.504 -8.217 1.00 73.88 96 LYS A O 1
ATOM 738 N N . HIS A 1 97 ? -6.008 7.142 -10.390 1.00 71.94 97 HIS A N 1
ATOM 739 C CA . HIS A 1 97 ? -7.373 6.664 -10.180 1.00 71.94 97 HIS A CA 1
ATOM 740 C C . HIS A 1 97 ? -7.407 5.381 -9.335 1.00 71.94 97 HIS A C 1
ATOM 742 O O . HIS A 1 97 ? -8.180 5.296 -8.383 1.00 71.94 97 HIS A O 1
ATOM 748 N N . ARG A 1 98 ? -6.534 4.402 -9.620 1.00 74.75 98 ARG A N 1
ATOM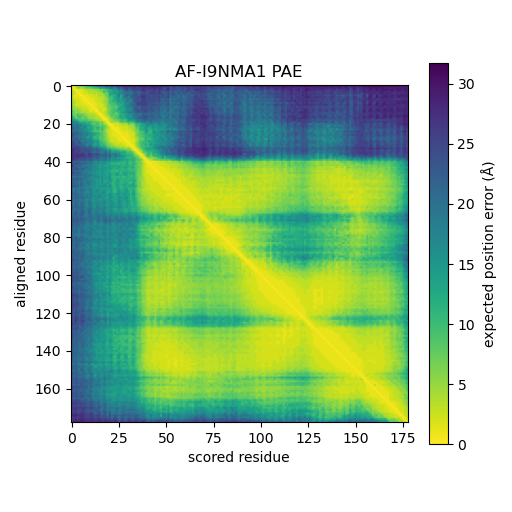 749 C CA . ARG A 1 98 ? -6.426 3.172 -8.811 1.00 74.75 98 ARG A CA 1
ATOM 750 C C . ARG A 1 98 ? -5.979 3.472 -7.377 1.00 74.75 98 ARG A C 1
ATOM 752 O O . ARG A 1 98 ? -6.551 2.930 -6.437 1.00 74.75 98 ARG A O 1
ATOM 759 N N . PHE A 1 99 ? -4.993 4.349 -7.211 1.00 78.38 99 PHE A N 1
ATOM 760 C CA . PHE A 1 99 ? -4.480 4.762 -5.908 1.00 78.38 99 PHE A CA 1
ATOM 761 C C . PHE A 1 99 ? -5.534 5.511 -5.089 1.00 78.38 99 PHE A C 1
ATOM 763 O O . PHE A 1 99 ? -5.821 5.136 -3.958 1.00 78.38 99 PHE A O 1
ATOM 770 N N . VAL A 1 100 ? -6.172 6.527 -5.674 1.00 73.25 100 VAL A N 1
ATOM 771 C CA . VAL A 1 100 ? -7.247 7.294 -5.031 1.00 73.25 100 VAL A CA 1
ATOM 772 C C . VAL A 1 100 ? -8.413 6.378 -4.667 1.00 73.25 100 VAL A C 1
ATOM 774 O O . VAL A 1 100 ? -8.941 6.498 -3.567 1.00 73.25 100 VAL A O 1
ATOM 777 N N . GLY A 1 101 ? -8.759 5.416 -5.530 1.00 77.12 101 GLY A N 1
ATOM 778 C CA . GLY A 1 101 ? -9.756 4.391 -5.226 1.00 77.12 101 GLY A CA 1
ATOM 779 C C . GLY A 1 101 ? -9.436 3.616 -3.944 1.00 77.12 101 GLY A C 1
ATOM 780 O O . GLY A 1 101 ? -10.289 3.527 -3.064 1.00 77.12 101 GLY A O 1
ATOM 781 N N . LYS A 1 102 ? -8.195 3.130 -3.788 1.00 84.81 102 LYS A N 1
ATOM 782 C CA . LYS A 1 102 ? -7.742 2.464 -2.553 1.00 84.81 102 LYS A CA 1
ATOM 783 C C . LYS A 1 102 ? -7.853 3.379 -1.331 1.00 84.81 102 LYS A C 1
ATOM 785 O O . LYS A 1 102 ? -8.430 2.985 -0.323 1.00 84.81 102 LYS A O 1
ATOM 790 N N . ILE A 1 103 ? -7.361 4.615 -1.433 1.00 81.62 103 ILE A N 1
ATOM 791 C CA . ILE A 1 103 ? -7.385 5.576 -0.319 1.00 81.62 103 ILE A CA 1
ATOM 792 C C . ILE A 1 103 ? -8.818 5.887 0.130 1.00 81.62 103 ILE A C 1
ATOM 794 O O . ILE A 1 103 ? -9.082 5.915 1.330 1.00 81.62 103 ILE A O 1
ATOM 798 N N . ILE A 1 104 ? -9.757 6.072 -0.805 1.00 75.94 104 ILE A N 1
ATOM 799 C CA . ILE A 1 104 ? -11.174 6.292 -0.478 1.00 75.94 104 ILE A CA 1
ATOM 800 C C . ILE A 1 104 ? -11.733 5.096 0.298 1.00 75.94 104 ILE A C 1
ATOM 802 O O . ILE A 1 104 ? -12.352 5.287 1.344 1.00 75.94 104 ILE A O 1
ATOM 806 N N . VAL A 1 105 ? -11.476 3.869 -0.168 1.00 84.88 105 VAL A N 1
ATOM 807 C CA . VAL A 1 105 ? -11.912 2.646 0.524 1.00 84.88 105 VAL A CA 1
ATOM 808 C C . VAL A 1 105 ? -11.333 2.582 1.940 1.00 84.88 105 VAL A C 1
ATOM 810 O O . VAL A 1 105 ? -12.059 2.264 2.880 1.00 84.88 105 VAL A O 1
ATOM 813 N N . TYR A 1 106 ? -10.065 2.948 2.128 1.00 86.38 106 TYR A N 1
ATOM 814 C CA . TYR A 1 106 ? -9.409 2.927 3.441 1.00 86.38 106 TYR A CA 1
ATOM 815 C C . TYR A 1 106 ? -9.995 3.947 4.405 1.00 86.38 106 TYR A C 1
ATOM 817 O O . TYR A 1 106 ? -10.237 3.612 5.565 1.00 86.38 106 TYR A O 1
ATOM 825 N N . ILE A 1 107 ? -10.291 5.156 3.927 1.00 79.50 107 ILE A N 1
ATOM 826 C CA . ILE A 1 107 ? -10.957 6.186 4.728 1.00 79.50 107 ILE A CA 1
ATOM 827 C C . ILE A 1 107 ? -12.347 5.705 5.152 1.00 79.50 107 ILE A C 1
ATOM 829 O O . ILE A 1 107 ? -12.673 5.777 6.334 1.00 79.50 107 ILE A O 1
ATOM 833 N N . VAL A 1 108 ? -13.144 5.170 4.220 1.00 80.56 108 VAL A N 1
ATOM 834 C CA . VAL A 1 108 ? -14.507 4.694 4.508 1.00 80.56 108 VAL A CA 1
ATOM 835 C C . VAL A 1 108 ? -14.496 3.537 5.509 1.00 80.56 108 VAL A C 1
ATOM 837 O O . VAL A 1 108 ? -15.235 3.581 6.492 1.00 80.56 108 VAL A O 1
ATOM 840 N N . LEU A 1 109 ? -13.639 2.530 5.307 1.00 87.69 109 LEU A N 1
ATOM 841 C CA . LEU A 1 109 ? -13.540 1.376 6.208 1.00 87.69 109 LEU A CA 1
ATOM 842 C C . LEU A 1 109 ? -13.048 1.775 7.599 1.00 87.69 109 LEU A C 1
ATOM 844 O O . LEU A 1 109 ? -13.618 1.343 8.598 1.00 87.69 109 LEU A O 1
ATOM 848 N N . THR A 1 110 ? -12.035 2.638 7.676 1.00 85.56 110 THR A N 1
ATOM 849 C CA . THR A 1 110 ? -11.509 3.118 8.960 1.00 85.56 110 THR A CA 1
ATOM 850 C C . THR A 1 110 ? -12.552 3.956 9.694 1.00 85.56 110 THR A C 1
ATOM 852 O O . THR A 1 110 ? -12.753 3.766 10.890 1.00 85.56 110 THR A O 1
ATOM 855 N N . PHE A 1 111 ? -13.269 4.838 8.991 1.00 80.44 111 PHE A N 1
ATOM 856 C CA . PHE A 1 111 ? -14.338 5.644 9.581 1.00 80.44 111 PHE A CA 1
ATOM 857 C C . PHE A 1 111 ? -15.474 4.770 10.129 1.00 80.44 111 PHE A C 1
ATOM 859 O O . PHE A 1 111 ? -15.879 4.942 11.278 1.00 80.44 111 PHE A O 1
ATOM 866 N N . MET A 1 112 ? -15.935 3.788 9.348 1.00 90.12 112 MET A N 1
ATOM 867 C CA . MET A 1 112 ? -16.924 2.803 9.798 1.00 90.12 112 MET A CA 1
ATOM 868 C C . MET A 1 112 ? -16.449 2.044 11.039 1.00 90.12 112 MET A C 1
ATOM 870 O O . MET A 1 112 ? -17.212 1.881 11.991 1.00 90.12 112 MET A O 1
ATOM 874 N N . ALA A 1 113 ? -15.189 1.612 11.058 1.00 88.38 113 ALA A N 1
ATOM 875 C CA . ALA A 1 113 ? -14.622 0.878 12.180 1.00 88.38 113 ALA A CA 1
ATOM 876 C C . ALA A 1 113 ? -14.548 1.724 13.459 1.00 88.38 113 ALA A C 1
ATOM 878 O O . ALA A 1 113 ? -14.924 1.240 14.523 1.00 88.38 113 ALA A O 1
ATOM 879 N N . VAL A 1 114 ? -14.148 2.998 13.350 1.00 85.00 114 VAL A N 1
ATOM 880 C CA . VAL A 1 114 ? -14.153 3.949 14.475 1.00 85.00 114 VAL A CA 1
ATOM 881 C C . VAL A 1 114 ? -15.567 4.131 15.021 1.00 85.00 114 VAL A C 1
ATOM 883 O O . VAL A 1 114 ? -15.768 4.006 16.225 1.00 85.00 114 VAL A O 1
ATOM 886 N N . LYS A 1 115 ? -16.564 4.367 14.157 1.00 88.38 115 LYS A N 1
ATOM 887 C CA . LYS A 1 115 ? -17.958 4.537 14.600 1.00 88.38 115 LYS A CA 1
ATOM 888 C C . LYS A 1 115 ? -18.540 3.281 15.228 1.00 88.38 115 LYS A C 1
ATOM 890 O O . LYS A 1 115 ? -19.282 3.375 16.199 1.00 88.38 115 LYS A O 1
ATOM 895 N N . THR A 1 116 ? -18.165 2.113 14.725 1.00 88.62 116 THR A N 1
ATOM 896 C CA . THR A 1 116 ? -18.587 0.841 15.319 1.00 88.62 116 THR A CA 1
ATOM 897 C C . THR A 1 116 ? -17.951 0.637 16.695 1.00 88.62 116 THR A C 1
ATOM 899 O O . THR A 1 116 ? -18.647 0.263 17.633 1.00 88.62 116 THR A O 1
ATOM 902 N N . ASP A 1 117 ? -16.660 0.938 16.850 1.00 88.06 117 ASP A N 1
ATOM 903 C CA . ASP A 1 117 ? -15.982 0.854 18.147 1.00 88.06 117 ASP A CA 1
ATOM 904 C C . ASP A 1 117 ? -16.516 1.879 19.162 1.00 88.06 117 ASP A C 1
ATOM 906 O O . ASP A 1 117 ? -16.660 1.535 20.333 1.00 88.06 117 ASP A O 1
ATOM 910 N N . GLU A 1 118 ? -16.864 3.102 18.739 1.00 85.38 118 GLU A N 1
ATOM 911 C CA . GLU A 1 118 ? -17.553 4.086 19.593 1.00 85.38 118 GLU A CA 1
ATOM 912 C C . GLU A 1 118 ? -18.886 3.521 20.123 1.00 85.38 118 GLU A C 1
ATOM 914 O O . GLU A 1 118 ? -19.161 3.599 21.319 1.00 85.38 118 GLU A O 1
ATOM 919 N N . LEU A 1 119 ? -19.698 2.898 19.259 1.00 91.38 119 LEU A N 1
ATOM 920 C CA . LEU A 1 119 ? -20.974 2.284 19.651 1.00 91.38 119 LEU A CA 1
ATOM 921 C C . LEU A 1 119 ? -20.794 1.084 20.594 1.00 91.38 119 LEU A C 1
ATOM 923 O O . LEU A 1 119 ? -21.569 0.925 21.540 1.00 91.38 119 LEU A O 1
ATOM 927 N N . LEU A 1 120 ? -19.772 0.254 20.366 1.00 89.56 120 LEU A N 1
ATOM 928 C CA . LEU A 1 120 ? -19.440 -0.868 21.249 1.00 89.56 120 LEU A CA 1
ATOM 929 C C . LEU A 1 120 ? -19.042 -0.376 22.643 1.00 89.56 120 LEU A C 1
ATOM 931 O O . LEU A 1 120 ? -19.577 -0.865 23.635 1.00 89.56 120 LEU A O 1
ATOM 935 N N . GLN A 1 121 ? -18.189 0.647 22.722 1.00 90.56 121 GLN A N 1
ATOM 936 C CA . GLN A 1 121 ? -17.783 1.240 23.999 1.00 90.56 121 GLN A CA 1
ATOM 937 C C . GLN A 1 121 ? -18.967 1.843 24.761 1.00 90.56 121 GLN A C 1
ATOM 939 O O . GLN A 1 121 ? -19.076 1.650 25.970 1.00 90.56 121 GLN A O 1
ATOM 944 N N . LEU A 1 122 ? -19.883 2.527 24.064 1.00 91.44 122 LEU A N 1
ATOM 945 C CA . LEU A 1 122 ? -21.121 3.039 24.667 1.00 91.44 122 LEU A CA 1
ATOM 946 C C . LEU A 1 122 ? -22.017 1.920 25.216 1.00 91.44 122 LEU A C 1
ATOM 948 O O . LEU A 1 122 ? -22.768 2.147 26.160 1.00 91.44 122 LEU A O 1
ATOM 952 N N . SER A 1 123 ? -21.916 0.717 24.652 1.00 90.81 123 SER A N 1
ATOM 953 C CA . SER A 1 123 ? -22.640 -0.475 25.103 1.00 90.81 123 SER A CA 1
ATOM 954 C C . SER A 1 123 ? -21.914 -1.234 26.226 1.00 90.81 123 SER A C 1
ATOM 956 O O . SER A 1 123 ? -22.402 -2.268 26.672 1.00 90.81 123 SER A O 1
ATOM 958 N N . GLY A 1 124 ? -20.762 -0.735 26.694 1.00 90.12 124 GLY A N 1
ATOM 959 C CA . GLY A 1 124 ? -19.927 -1.382 27.713 1.00 90.12 124 GLY A CA 1
ATOM 960 C C . GLY A 1 124 ? -18.996 -2.475 27.177 1.00 90.12 124 GLY A C 1
ATOM 961 O O . GLY A 1 124 ? -18.329 -3.142 27.966 1.00 90.12 124 GLY A O 1
ATOM 962 N N . GLU A 1 125 ? -18.924 -2.649 25.857 1.00 89.56 125 GLU A N 1
ATOM 963 C CA . GLU A 1 125 ? -18.095 -3.659 25.200 1.00 89.56 125 GLU A CA 1
ATOM 964 C C . GLU A 1 125 ? -16.700 -3.132 24.839 1.00 89.56 125 GLU A C 1
ATOM 966 O O . GLU A 1 125 ? -16.444 -1.929 24.732 1.00 89.56 125 GLU A O 1
ATOM 971 N N . THR A 1 126 ? -15.759 -4.053 24.621 1.00 85.94 126 THR A N 1
ATOM 972 C CA . THR A 1 126 ? -14.383 -3.694 24.244 1.00 85.94 126 THR A CA 1
ATOM 973 C C . THR A 1 126 ? -14.290 -3.319 22.763 1.00 85.94 126 THR A C 1
ATOM 975 O O . THR A 1 126 ? -14.715 -4.077 21.894 1.00 85.94 126 THR A O 1
ATOM 978 N N . ALA A 1 127 ? -13.636 -2.196 22.457 1.00 85.88 127 ALA A N 1
ATOM 979 C CA . ALA A 1 127 ? -13.326 -1.805 21.081 1.00 85.88 127 ALA A CA 1
ATOM 980 C C . ALA A 1 127 ? -12.302 -2.744 20.419 1.00 85.88 127 ALA A C 1
ATOM 982 O O . ALA A 1 127 ? -11.168 -2.915 20.894 1.00 85.88 127 ALA A O 1
ATOM 983 N N . LEU A 1 128 ? -12.705 -3.339 19.297 1.00 87.00 128 LEU A N 1
ATOM 984 C CA . LEU A 1 128 ? -11.957 -4.367 18.567 1.00 87.00 128 LEU A CA 1
ATOM 985 C C . LEU A 1 128 ? -12.008 -4.177 17.044 1.00 87.00 128 LEU A C 1
ATOM 987 O O . LEU A 1 128 ? -11.088 -4.619 16.349 1.00 87.00 128 LEU A O 1
ATOM 991 N N . ILE A 1 129 ? -13.033 -3.513 16.512 1.00 89.31 129 ILE A N 1
ATOM 992 C CA . ILE A 1 129 ? -13.317 -3.431 15.077 1.00 89.31 129 ILE A CA 1
ATOM 993 C C . ILE A 1 129 ? -12.249 -2.616 14.353 1.00 89.31 129 ILE A C 1
ATOM 995 O O . ILE A 1 129 ? -11.790 -3.021 13.282 1.00 89.31 129 ILE A O 1
ATOM 999 N N . LEU A 1 130 ? -11.774 -1.521 14.949 1.00 85.62 130 LEU A N 1
ATOM 1000 C CA . LEU A 1 130 ? -10.688 -0.723 14.390 1.00 85.62 130 LEU A CA 1
ATOM 1001 C C . LEU A 1 130 ? -9.416 -1.558 14.246 1.00 85.62 130 LEU A C 1
ATOM 1003 O O . LEU A 1 130 ? -8.811 -1.569 13.177 1.00 85.62 130 LEU A O 1
ATOM 1007 N N . LYS A 1 131 ? -9.036 -2.318 15.280 1.00 85.44 131 LYS A N 1
ATOM 1008 C CA . LYS A 1 131 ? -7.832 -3.170 15.251 1.00 85.44 131 LYS A CA 1
ATOM 1009 C C . LYS A 1 131 ? -7.913 -4.223 14.147 1.00 85.44 131 LYS A C 1
ATOM 1011 O O . LYS A 1 131 ? -6.957 -4.384 13.392 1.00 85.44 131 LYS A O 1
ATOM 1016 N N . VAL A 1 132 ? -9.052 -4.907 14.026 1.00 87.12 132 VAL A N 1
ATOM 1017 C CA . VAL A 1 132 ? -9.278 -5.905 12.967 1.00 87.12 132 VAL A CA 1
ATOM 1018 C C . VAL A 1 132 ? -9.211 -5.255 11.585 1.00 87.12 132 VAL A C 1
ATOM 1020 O O . VAL A 1 132 ? -8.574 -5.799 10.685 1.00 87.12 132 VAL A O 1
ATOM 1023 N N . THR A 1 133 ? -9.794 -4.066 11.434 1.00 88.69 133 THR A N 1
ATOM 1024 C CA . THR A 1 133 ? -9.766 -3.306 10.178 1.00 88.69 133 THR A CA 1
ATOM 1025 C C . THR A 1 133 ? -8.335 -2.961 9.769 1.00 88.69 133 THR A C 1
ATOM 1027 O O . THR A 1 133 ? -7.961 -3.211 8.628 1.00 88.69 133 THR A O 1
ATOM 1030 N N . TRP A 1 134 ? -7.495 -2.481 10.692 1.00 85.00 134 TRP A N 1
ATOM 1031 C CA . TRP A 1 134 ? -6.078 -2.208 10.409 1.00 85.00 134 TRP A CA 1
ATOM 1032 C C . TRP A 1 134 ? -5.315 -3.453 9.958 1.00 85.00 134 TRP A C 1
ATOM 1034 O O . TRP A 1 134 ? -4.570 -3.391 8.981 1.00 85.00 134 TRP A O 1
ATOM 1044 N N . VAL A 1 135 ? -5.510 -4.587 10.638 1.00 85.88 135 VAL A N 1
ATOM 1045 C CA . VAL A 1 135 ? -4.859 -5.855 10.270 1.00 85.88 135 VAL A CA 1
ATOM 1046 C C . VAL A 1 135 ? -5.306 -6.312 8.884 1.00 85.88 135 VAL A C 1
ATOM 1048 O O . VAL A 1 135 ? -4.472 -6.706 8.070 1.00 85.88 135 VAL A O 1
ATOM 1051 N N . TYR A 1 136 ? -6.605 -6.226 8.595 1.00 88.19 136 TYR A N 1
ATOM 1052 C CA . TYR A 1 136 ? -7.155 -6.574 7.290 1.00 88.19 136 TYR A CA 1
ATOM 1053 C C . TYR A 1 136 ? -6.571 -5.694 6.180 1.00 88.19 136 TYR A C 1
ATOM 1055 O O . TYR A 1 136 ? -6.037 -6.216 5.203 1.00 88.19 136 TYR A O 1
ATOM 1063 N N . LEU A 1 137 ? -6.601 -4.370 6.356 1.00 89.38 137 LEU A N 1
ATOM 1064 C CA . LEU A 1 137 ? -6.061 -3.425 5.381 1.00 89.38 137 LEU A CA 1
ATOM 1065 C C . LEU A 1 137 ? -4.567 -3.669 5.131 1.00 89.38 137 LEU A C 1
ATOM 1067 O O . LEU A 1 137 ? -4.144 -3.776 3.979 1.00 89.38 137 LEU A O 1
ATOM 1071 N N . ALA A 1 138 ? -3.775 -3.839 6.193 1.00 87.25 138 ALA A N 1
ATOM 1072 C CA . ALA A 1 138 ? -2.351 -4.145 6.080 1.00 87.25 138 ALA A CA 1
ATOM 1073 C C . ALA A 1 138 ? -2.097 -5.461 5.326 1.00 87.25 138 ALA A C 1
ATOM 1075 O O . ALA A 1 138 ? -1.213 -5.517 4.472 1.00 87.25 138 ALA A O 1
ATOM 1076 N N . ALA A 1 139 ? -2.890 -6.503 5.589 1.00 88.69 139 ALA A N 1
ATOM 1077 C CA . ALA A 1 139 ? -2.780 -7.774 4.883 1.00 88.69 139 ALA A CA 1
ATOM 1078 C C . ALA A 1 139 ? -3.129 -7.643 3.391 1.00 88.69 139 ALA A C 1
ATOM 1080 O O . ALA A 1 139 ? -2.426 -8.199 2.549 1.00 88.69 139 ALA A O 1
ATOM 1081 N N . THR A 1 140 ? -4.173 -6.881 3.047 1.00 90.50 140 THR A N 1
ATOM 1082 C CA . THR A 1 140 ? -4.541 -6.642 1.642 1.00 90.50 140 THR A CA 1
ATOM 1083 C C . THR A 1 140 ? -3.479 -5.847 0.884 1.00 90.50 140 THR A C 1
ATOM 1085 O O . THR A 1 140 ? -3.193 -6.160 -0.270 1.00 90.50 140 THR A O 1
ATOM 1088 N N . GLU A 1 141 ? -2.830 -4.876 1.532 1.00 91.25 141 GLU A N 1
ATOM 1089 C CA . GLU A 1 141 ? -1.717 -4.137 0.931 1.00 91.25 141 GLU A CA 1
ATOM 1090 C C . GLU A 1 141 ? -0.472 -5.010 0.770 1.00 91.25 141 GLU A C 1
ATOM 1092 O O . GLU A 1 141 ? 0.140 -5.000 -0.294 1.00 91.25 141 GLU A O 1
ATOM 1097 N N . ALA A 1 142 ? -0.140 -5.842 1.761 1.00 89.12 142 ALA A N 1
ATOM 1098 C CA . ALA A 1 142 ? 0.948 -6.809 1.632 1.00 89.12 142 ALA A CA 1
ATOM 1099 C C . ALA A 1 142 ? 0.716 -7.783 0.463 1.00 89.12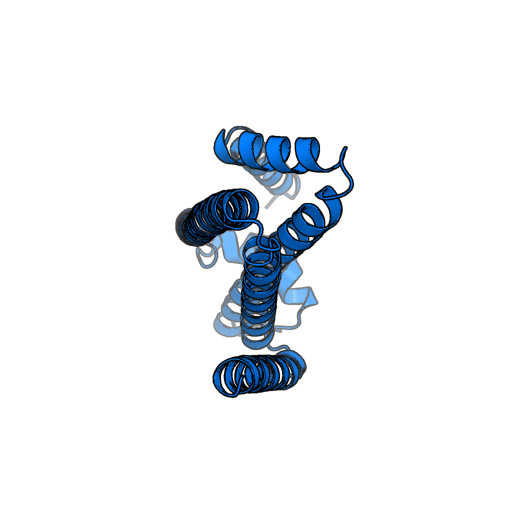 142 ALA A C 1
ATOM 1101 O O . ALA A 1 142 ? 1.642 -8.072 -0.292 1.00 89.12 142 ALA A O 1
ATOM 1102 N N . ILE A 1 143 ? -0.522 -8.248 0.265 1.00 91.31 143 ILE A N 1
ATOM 1103 C CA . ILE A 1 143 ? -0.898 -9.063 -0.900 1.00 91.31 143 ILE A CA 1
ATOM 1104 C C . ILE A 1 143 ? -0.693 -8.285 -2.203 1.00 91.31 143 ILE A C 1
ATOM 1106 O O . ILE A 1 143 ? -0.073 -8.811 -3.120 1.00 91.31 143 ILE A O 1
ATOM 1110 N N . SER A 1 144 ? -1.158 -7.036 -2.273 1.00 91.62 144 SER A N 1
ATOM 1111 C CA . SER A 1 144 ? -1.000 -6.178 -3.455 1.00 91.62 144 SER A CA 1
ATOM 1112 C C . SER A 1 144 ? 0.479 -5.962 -3.816 1.00 91.62 144 SER A C 1
ATOM 1114 O O . SER A 1 144 ? 0.856 -6.088 -4.980 1.00 91.62 144 SER A O 1
ATOM 1116 N N . VAL A 1 145 ? 1.340 -5.741 -2.814 1.00 92.69 145 VAL A N 1
ATOM 1117 C CA . VAL A 1 145 ? 2.802 -5.652 -2.977 1.00 92.69 145 VAL A CA 1
ATOM 1118 C C . VAL A 1 145 ? 3.370 -6.941 -3.571 1.00 92.69 145 VAL A C 1
ATOM 1120 O O . VAL A 1 145 ? 4.150 -6.892 -4.520 1.00 92.69 145 VAL A O 1
ATOM 1123 N N . LEU A 1 146 ? 2.985 -8.101 -3.036 1.00 93.12 146 LEU A N 1
ATOM 1124 C CA . LEU A 1 146 ? 3.482 -9.393 -3.516 1.00 93.12 146 LEU A CA 1
ATOM 1125 C C . LEU A 1 146 ? 2.988 -9.727 -4.922 1.00 93.12 146 LEU A C 1
ATOM 1127 O O . LEU A 1 146 ? 3.750 -10.274 -5.712 1.00 93.12 146 LEU A O 1
ATOM 1131 N N . GLU A 1 147 ? 1.748 -9.373 -5.255 1.00 92.44 147 GLU A N 1
ATOM 1132 C CA . GLU A 1 147 ? 1.222 -9.494 -6.616 1.00 92.44 147 GLU A CA 1
ATOM 1133 C C . GLU A 1 147 ? 2.040 -8.648 -7.593 1.00 92.44 147 GLU A C 1
ATOM 1135 O O . GLU A 1 147 ? 2.476 -9.165 -8.618 1.00 92.44 147 GLU A O 1
ATOM 1140 N N . ASN A 1 148 ? 2.339 -7.393 -7.244 1.00 92.69 148 ASN A N 1
ATOM 1141 C CA . ASN A 1 148 ? 3.183 -6.543 -8.081 1.00 92.69 148 ASN A CA 1
ATOM 1142 C C . ASN A 1 148 ? 4.609 -7.112 -8.224 1.00 92.69 148 ASN A C 1
ATOM 1144 O O . ASN A 1 148 ? 5.170 -7.087 -9.314 1.00 92.69 148 ASN A O 1
ATOM 1148 N N . LEU A 1 149 ? 5.208 -7.636 -7.149 1.00 91.62 149 LEU A N 1
ATOM 1149 C CA . LEU A 1 149 ? 6.549 -8.234 -7.197 1.00 91.62 149 LEU A CA 1
ATOM 1150 C C . LEU A 1 149 ? 6.589 -9.515 -8.036 1.00 91.62 149 LEU A C 1
ATOM 1152 O O . LEU A 1 149 ? 7.525 -9.705 -8.811 1.00 91.62 149 LEU A O 1
ATOM 1156 N N . ARG A 1 150 ? 5.569 -10.371 -7.928 1.00 92.94 150 ARG A N 1
ATOM 1157 C CA . ARG A 1 150 ? 5.401 -11.530 -8.811 1.00 92.94 150 ARG A CA 1
ATOM 1158 C C . ARG A 1 150 ? 5.343 -11.087 -10.268 1.00 92.94 150 ARG A C 1
ATOM 1160 O O . ARG A 1 150 ? 6.028 -11.662 -11.108 1.00 92.94 150 ARG A O 1
ATOM 1167 N N . ASP A 1 151 ? 4.529 -10.077 -10.561 1.00 90.38 151 ASP A N 1
ATOM 1168 C CA . ASP A 1 151 ? 4.360 -9.555 -11.917 1.00 90.38 151 ASP A CA 1
ATOM 1169 C C . ASP A 1 151 ? 5.659 -8.894 -12.434 1.00 90.38 151 ASP A C 1
ATOM 1171 O O . ASP A 1 151 ? 5.892 -8.841 -13.639 1.00 90.38 151 ASP A O 1
ATOM 1175 N N . ALA A 1 152 ? 6.542 -8.462 -11.526 1.00 87.31 152 ALA A N 1
ATOM 1176 C CA . ALA A 1 152 ? 7.902 -7.999 -11.801 1.00 87.31 152 ALA A CA 1
ATOM 1177 C C . ALA A 1 152 ? 8.955 -9.125 -11.912 1.00 87.31 152 ALA A C 1
ATOM 1179 O O . ALA A 1 152 ? 10.151 -8.840 -11.916 1.00 87.31 152 ALA A O 1
ATOM 1180 N N . GLY A 1 153 ? 8.544 -10.396 -11.955 1.00 84.06 153 GLY A N 1
ATOM 1181 C CA . GLY A 1 153 ? 9.450 -11.537 -12.119 1.00 84.06 153 GLY A CA 1
ATOM 1182 C C . GLY A 1 153 ? 10.129 -12.026 -10.834 1.00 84.06 153 GLY A C 1
ATOM 1183 O O . GLY A 1 153 ? 11.030 -12.857 -10.909 1.00 84.06 153 GLY A O 1
ATOM 1184 N N . VAL A 1 154 ? 9.713 -11.561 -9.649 1.00 89.12 154 VAL A N 1
ATOM 1185 C CA . VAL A 1 154 ? 10.256 -12.047 -8.367 1.00 89.12 154 VAL A CA 1
ATOM 1186 C C . VAL A 1 154 ? 9.606 -13.378 -7.996 1.00 89.12 154 VAL A C 1
ATOM 1188 O O . VAL A 1 154 ? 8.512 -13.419 -7.430 1.00 89.12 154 VAL A O 1
ATOM 1191 N N . GLU A 1 155 ? 10.290 -14.485 -8.277 1.00 85.50 155 GLU A N 1
ATOM 1192 C CA . GLU A 1 155 ? 9.764 -15.841 -8.061 1.00 85.50 155 GLU A CA 1
ATOM 1193 C C . GLU A 1 155 ? 9.360 -16.114 -6.603 1.00 85.50 155 GLU A C 1
ATOM 1195 O O . GLU A 1 155 ? 8.335 -16.748 -6.344 1.00 85.50 155 GLU A O 1
ATOM 1200 N N . GLN A 1 156 ? 10.108 -15.583 -5.629 1.00 88.44 156 GLN A N 1
ATOM 1201 C CA . GLN A 1 156 ? 9.832 -15.789 -4.202 1.00 88.44 156 GLN A CA 1
ATOM 1202 C C . GLN A 1 156 ? 8.528 -15.116 -3.749 1.00 88.44 156 GLN A C 1
ATOM 1204 O O . GLN A 1 156 ? 7.936 -15.531 -2.747 1.00 88.44 156 GLN A O 1
ATOM 1209 N N . ALA A 1 157 ? 8.048 -14.105 -4.484 1.00 89.06 157 ALA A N 1
ATOM 1210 C CA . ALA A 1 157 ? 6.809 -13.412 -4.156 1.00 89.06 157 ALA A CA 1
ATOM 1211 C C . ALA A 1 157 ? 5.591 -14.341 -4.270 1.00 89.06 157 ALA A C 1
ATOM 1213 O O . ALA A 1 157 ? 4.670 -14.218 -3.467 1.00 89.06 157 ALA A O 1
ATOM 1214 N N . ASN A 1 158 ? 5.616 -15.318 -5.186 1.00 89.44 158 ASN A N 1
ATOM 1215 C CA . ASN A 1 158 ? 4.553 -16.320 -5.323 1.00 89.44 158 ASN A CA 1
ATOM 1216 C C . ASN A 1 158 ? 4.398 -17.178 -4.068 1.00 89.44 158 ASN A C 1
ATOM 1218 O O . ASN A 1 158 ? 3.307 -17.269 -3.512 1.00 89.44 158 ASN A O 1
ATOM 1222 N N . GLY A 1 159 ? 5.500 -17.759 -3.583 1.00 89.06 159 GLY A N 1
ATOM 1223 C CA . GLY A 1 159 ? 5.460 -18.615 -2.397 1.00 89.06 159 GLY A CA 1
ATOM 1224 C C . GLY A 1 159 ? 4.956 -17.868 -1.160 1.00 89.06 159 GLY A C 1
ATOM 1225 O O . GLY A 1 159 ? 4.170 -18.404 -0.377 1.00 89.06 159 GLY A O 1
ATOM 1226 N N . LEU A 1 160 ? 5.355 -16.602 -1.003 1.00 89.06 160 LEU A N 1
ATOM 1227 C CA . LEU A 1 160 ? 4.892 -15.772 0.107 1.00 89.06 160 LEU A CA 1
ATOM 1228 C C . LEU A 1 160 ? 3.430 -15.320 -0.059 1.00 89.06 160 LEU A C 1
ATOM 1230 O O . LEU A 1 160 ? 2.696 -15.265 0.929 1.00 89.06 160 LEU A O 1
ATOM 1234 N N . LEU A 1 161 ? 2.989 -15.040 -1.288 1.00 90.62 161 LEU A N 1
ATOM 1235 C CA . LEU A 1 161 ? 1.600 -14.705 -1.612 1.00 90.62 161 LEU A CA 1
ATOM 1236 C C . LEU A 1 161 ? 0.657 -15.861 -1.255 1.00 90.62 161 LEU A C 1
ATOM 1238 O O . LEU A 1 161 ? -0.347 -15.650 -0.569 1.00 90.62 161 LEU A O 1
ATOM 1242 N N . ASP A 1 162 ? 1.007 -17.079 -1.666 1.00 90.81 162 ASP A N 1
ATOM 1243 C CA . ASP A 1 162 ? 0.229 -18.285 -1.375 1.00 90.81 162 ASP A CA 1
ATOM 1244 C C . ASP A 1 162 ? 0.202 -18.577 0.127 1.00 90.81 162 ASP A C 1
ATOM 1246 O O . ASP A 1 162 ? -0.854 -18.863 0.705 1.00 90.81 162 ASP A O 1
ATOM 1250 N N . PHE A 1 163 ? 1.344 -18.409 0.798 1.00 89.62 163 PHE A N 1
ATOM 1251 C CA . PHE A 1 163 ? 1.429 -18.535 2.246 1.00 89.62 163 PHE A CA 1
ATOM 1252 C C . PHE A 1 163 ? 0.499 -17.544 2.960 1.00 89.62 163 PHE A C 1
ATOM 1254 O O . PHE A 1 163 ? -0.295 -17.958 3.810 1.00 89.62 163 PHE A O 1
ATOM 1261 N N . LEU A 1 164 ? 0.544 -16.255 2.613 1.00 88.06 164 LEU A N 1
ATOM 1262 C CA . LEU A 1 164 ? -0.297 -15.237 3.248 1.00 88.06 164 LEU A CA 1
ATOM 1263 C C . LEU A 1 164 ? -1.787 -15.481 3.000 1.00 88.06 164 LEU A C 1
ATOM 1265 O O . LEU A 1 164 ? -2.573 -15.425 3.948 1.00 88.06 164 LEU A O 1
ATOM 1269 N N . ARG A 1 165 ? -2.183 -15.819 1.768 1.00 88.00 165 ARG A N 1
ATOM 1270 C CA . ARG A 1 165 ? -3.577 -16.164 1.444 1.00 88.00 165 ARG A CA 1
ATOM 1271 C C . ARG A 1 165 ? -4.064 -17.364 2.257 1.00 88.00 165 ARG A C 1
ATOM 1273 O O . ARG A 1 165 ? -5.163 -17.310 2.809 1.00 88.00 165 ARG A O 1
ATOM 1280 N N . SER A 1 166 ? -3.232 -18.397 2.415 1.00 88.56 166 SER A N 1
ATOM 1281 C CA . SER A 1 166 ? -3.581 -19.572 3.224 1.00 88.56 166 SER A CA 1
ATOM 1282 C C . SER A 1 166 ? -3.776 -19.223 4.705 1.00 88.56 166 SER A C 1
ATOM 1284 O O . SER A 1 166 ? -4.732 -19.672 5.335 1.00 88.56 166 SER A O 1
ATOM 1286 N N . ARG A 1 167 ? -2.919 -18.363 5.269 1.00 85.31 167 ARG A N 1
ATOM 1287 C CA . ARG A 1 167 ? -3.018 -17.929 6.670 1.00 85.31 167 ARG A CA 1
ATOM 1288 C C . ARG A 1 167 ? -4.254 -17.077 6.926 1.00 85.31 167 ARG A C 1
ATOM 1290 O O . ARG A 1 167 ? -4.901 -17.265 7.954 1.00 85.31 167 ARG A O 1
ATOM 1297 N N . LEU A 1 168 ? -4.601 -16.182 6.005 1.00 81.38 168 LEU A N 1
ATOM 1298 C CA . LEU A 1 168 ? -5.823 -15.384 6.110 1.00 81.38 168 LEU A CA 1
ATOM 1299 C C . LEU A 1 168 ? -7.075 -16.263 6.067 1.00 81.38 168 LEU A C 1
ATOM 1301 O O . LEU A 1 168 ? -7.970 -16.062 6.884 1.00 81.38 168 LEU A O 1
ATOM 1305 N N . ALA A 1 169 ? -7.114 -17.272 5.192 1.00 79.44 169 ALA A N 1
ATOM 1306 C CA . ALA A 1 169 ? -8.222 -18.224 5.138 1.00 79.44 169 ALA A CA 1
ATOM 1307 C C . ALA A 1 169 ? -8.397 -18.973 6.472 1.00 79.44 169 ALA A C 1
ATOM 1309 O O . ALA A 1 169 ? -9.490 -18.985 7.034 1.00 79.44 169 ALA A O 1
ATOM 1310 N N . VAL A 1 170 ? -7.304 -19.494 7.042 1.00 81.88 170 VAL A N 1
ATOM 1311 C CA . VAL A 1 170 ? -7.326 -20.185 8.345 1.00 81.88 170 VAL A CA 1
ATOM 1312 C C . VAL A 1 170 ? -7.775 -19.257 9.479 1.00 81.88 170 VAL A C 1
ATOM 1314 O O . VAL A 1 170 ? -8.505 -19.680 10.375 1.00 81.88 170 VAL A O 1
ATOM 1317 N N . LEU A 1 171 ? -7.352 -17.989 9.471 1.00 74.62 171 LEU A N 1
ATOM 1318 C CA . LEU A 1 171 ? -7.800 -17.013 10.468 1.00 74.62 171 LEU A CA 1
ATOM 1319 C C . LEU A 1 171 ? -9.311 -16.776 10.377 1.00 74.62 171 LEU A C 1
ATOM 1321 O O . LEU A 1 171 ? -9.986 -16.806 11.403 1.00 74.62 171 LEU A O 1
ATOM 1325 N N . VAL A 1 172 ? -9.847 -16.604 9.168 1.00 66.25 172 VAL A N 1
ATOM 1326 C CA . VAL A 1 172 ? -11.290 -16.434 8.937 1.00 66.25 172 VAL A CA 1
ATOM 1327 C C . VAL A 1 172 ? -12.079 -17.666 9.393 1.00 66.25 172 VAL A C 1
ATOM 1329 O O . VAL A 1 172 ? -13.123 -17.521 10.027 1.00 66.25 172 VAL A O 1
ATOM 1332 N N . GLU A 1 173 ? -11.577 -18.875 9.140 1.00 72.94 173 GLU A N 1
ATOM 1333 C CA . GLU A 1 173 ? -12.217 -20.111 9.609 1.00 72.94 173 GLU A CA 1
ATOM 1334 C C . GLU A 1 173 ? -12.264 -20.207 11.136 1.00 72.94 173 GLU A C 1
ATOM 1336 O O . GLU A 1 173 ? -13.291 -20.587 11.697 1.00 72.94 173 GLU A O 1
ATOM 1341 N N . ARG A 1 174 ? -11.201 -19.789 11.832 1.00 69.75 174 ARG A N 1
ATOM 1342 C CA . ARG A 1 174 ? -11.179 -19.755 13.304 1.00 69.75 174 ARG A CA 1
ATOM 1343 C C . ARG A 1 174 ? -12.178 -18.764 13.897 1.00 69.75 174 ARG A C 1
ATOM 1345 O O . ARG A 1 174 ? -12.701 -19.028 14.974 1.00 69.75 174 ARG A O 1
ATOM 1352 N N . PHE A 1 175 ? -12.456 -17.654 13.213 1.00 56.56 175 PHE A N 1
ATOM 1353 C CA . PHE A 1 175 ? -13.498 -16.710 13.633 1.00 56.56 175 PHE A CA 1
ATOM 1354 C C . PHE A 1 175 ? -14.919 -17.238 13.405 1.00 56.56 175 PHE A C 1
ATOM 1356 O O . PHE A 1 175 ? -15.823 -16.798 14.098 1.00 56.56 175 PHE A O 1
ATOM 1363 N N . LYS A 1 176 ? -15.129 -18.182 12.476 1.00 54.44 176 LYS A N 1
ATOM 1364 C CA . LYS A 1 176 ? -16.439 -18.827 12.259 1.00 54.44 176 LYS A CA 1
ATOM 1365 C C . LYS A 1 176 ? -16.766 -19.939 13.262 1.00 54.44 176 LYS A C 1
ATOM 1367 O O . LYS A 1 176 ? -17.924 -20.325 13.356 1.00 54.44 176 LYS A O 1
ATOM 1372 N N . GLN A 1 177 ? -15.761 -20.503 13.933 1.00 48.75 177 GLN A N 1
ATOM 1373 C CA . GLN A 1 177 ? -15.919 -21.637 14.857 1.00 48.75 177 GLN A CA 1
ATOM 1374 C C . GLN A 1 177 ? -16.081 -21.227 16.333 1.00 48.75 177 GLN A C 1
ATOM 1376 O O . GLN A 1 177 ? -16.247 -22.099 17.184 1.00 48.75 177 GLN A O 1
ATOM 1381 N N . LYS A 1 178 ? -16.011 -19.928 16.637 1.00 44.28 178 LYS A N 1
ATOM 1382 C CA . LYS A 1 178 ? -16.345 -19.350 17.945 1.00 44.28 178 LYS A CA 1
ATOM 1383 C C . LYS A 1 178 ? -17.698 -18.665 17.875 1.00 44.28 178 LYS A C 1
ATOM 1385 O O . LYS A 1 178 ? -18.389 -18.704 18.912 1.00 44.28 178 LYS A O 1
#

pLDDT: mean 77.41, std 12.93, range [44.28, 93.12]